Protein AF-A0A6L5K213-F1 (afdb_monomer)

Secondary structure (DSSP, 8-state):
---EEEEEEEEEE-SS-EEEEEEEEEETTEEEEEES--STTPPTT-EEEE-TT-EE-PPEEEEEESEETTEESTT--HHHHHHHHHHHHHTTEEEEEEEE-S--HHHHHHHHHHHHHHHHH-SSS-EE--EEEE-SSS-STT-TTS-GGG-----HHHHHHHHHHTTT-EEEEEE-TTSTTHHHHHHHHHTTT-EEEE-SB---HHHHHHHHHHT--EESSTTTTB-----TT--

Sequence (235 aa):
MSEFTLIKNCDVFTPLRMIQSGSILMEGEKIKRVGQFGDSGIPPGTRVFNFKNRVAVPGFIDIHLHGGGGEEFTDSSAESIITALKTHLKNGTTSLLPTLMTASHEQILNTIRTFLDIKNNNPDIPDIIGLNLEGPYISKEKRGVQRTQYIRRPSLAEMKEYIEVSQGSIKIVTVAPEIDGISAFIRFLTERNIIPSAGHTNAGFEQTQQAIEAGVRLATHIFNAMRDFDILFHL

pLDDT: mean 95.34, std 7.3, range [42.78, 98.88]

Solvent-accessible surface area (backbone atoms only — not comparable to full-atom values): 12688 Å² total; per-residue (Å²): 129,86,53,38,40,36,43,30,42,17,34,32,50,52,103,87,48,76,36,76,59,11,23,39,36,27,50,65,96,41,82,73,44,77,44,78,68,75,79,77,92,60,66,88,86,47,47,78,45,81,39,69,95,38,76,43,64,76,63,36,73,47,69,77,41,52,52,26,84,92,29,45,43,62,84,50,55,70,66,38,35,51,48,11,41,36,40,40,36,77,73,46,30,44,31,32,16,57,24,37,60,32,48,51,72,67,47,51,53,50,40,41,45,50,51,54,51,47,63,75,75,47,86,86,48,40,45,69,82,26,29,19,30,49,35,35,34,37,30,80,91,21,34,78,89,47,48,66,91,35,48,42,75,72,49,71,69,61,51,48,51,50,39,59,69,36,72,65,31,56,40,35,38,30,29,15,50,66,45,78,67,35,55,63,50,33,35,60,34,42,80,67,72,23,44,27,18,41,26,27,16,68,41,52,73,68,40,44,51,53,31,41,74,37,43,39,79,45,65,46,64,80,78,54,39,44,53,79,89,79,71,88,84,82,126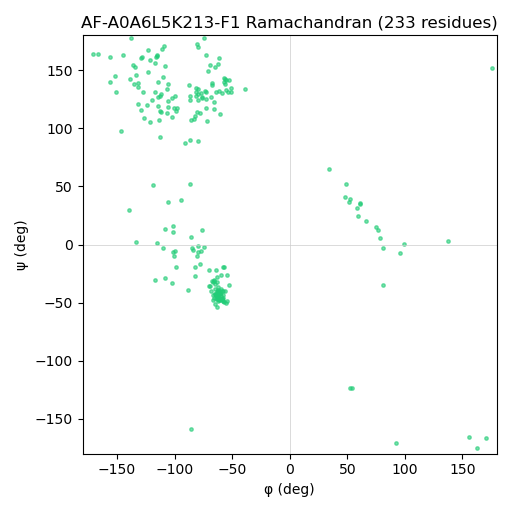

Foldseek 3Di:
DWAKEKEFQAFEDDPVDTAHRKMWIDGHPDTPDIHDDDPPPPDPPYHYHYDHPHYHYQQDEEEDDQFAPPAGQFQDDLVRRQNRQLRSVVVRHQEYAHEYAQDALVRLLVSLLSVVVCQVPPPNGHHDQAHAYEDLQADLVLQVVGDSVRNDHDDPVSVVSSCVSNVNRAAEYEHELVGPPVLVVQLVCVVSNHAYEYALYADDPVSVVSSVVSGHDHHDPPPRNYHDDDPPPPD

Nearest PDB structures (foldseek):
  2vhl-assembly2_B  TM=9.405E-01  e=1.188E-17  Bacillus subtilis
  6fv4-assembly1_A  TM=9.163E-01  e=2.830E-17  Mycolicibacterium smegmatis MC2 155
  6fv3-assembly2_D  TM=9.143E-01  e=3.367E-17  Mycolicibacterium smegmatis MC2 155
  6fv3-assembly2_C  TM=9.028E-01  e=2.830E-17  Mycolicibacterium smegmatis MC2 155
  7nuu-assembly1_A  TM=8.215E-01  e=6.085E-16  Homo sapiens

Radius of gyration: 21.64 Å; Cα contacts (8 Å, |Δi|>4): 465; chains: 1; bounding box: 48×33×69 Å

Structure (mmCIF, N/CA/C/O backbone):
data_AF-A0A6L5K213-F1
#
_entry.id   AF-A0A6L5K213-F1
#
loop_
_atom_site.group_PDB
_atom_site.id
_atom_site.type_symbol
_atom_site.label_atom_id
_atom_site.label_alt_id
_atom_site.label_comp_id
_atom_site.label_asym_id
_atom_site.label_entity_id
_atom_site.label_seq_id
_atom_site.pdbx_PDB_ins_code
_atom_site.Cartn_x
_atom_site.Cartn_y
_atom_site.Cartn_z
_atom_site.occupancy
_atom_site.B_iso_or_equiv
_atom_site.auth_seq_id
_atom_site.auth_comp_id
_atom_site.auth_asym_id
_atom_site.auth_atom_id
_atom_site.pdbx_PDB_model_num
ATOM 1 N N . MET A 1 1 ? -5.889 -10.944 31.593 1.00 65.31 1 MET A N 1
ATOM 2 C CA . MET A 1 1 ? -7.321 -10.611 31.409 1.00 65.31 1 MET A CA 1
ATOM 3 C C . MET A 1 1 ? -7.428 -9.841 30.107 1.00 65.31 1 MET A C 1
ATOM 5 O O . MET A 1 1 ? -6.536 -9.037 29.868 1.00 65.31 1 MET A O 1
ATOM 9 N N . SER A 1 2 ? -8.422 -10.109 29.256 1.00 80.75 2 SER A N 1
ATOM 10 C CA . SER A 1 2 ? -8.597 -9.334 28.019 1.00 80.75 2 SER A CA 1
ATOM 11 C C . SER A 1 2 ? -8.911 -7.875 28.357 1.00 80.75 2 SER A C 1
ATOM 13 O O . SER A 1 2 ? -9.780 -7.617 29.191 1.00 80.75 2 SER A O 1
ATOM 15 N N . GLU A 1 3 ? -8.218 -6.930 27.726 1.00 94.06 3 GLU A N 1
ATOM 16 C CA . GLU A 1 3 ? -8.554 -5.510 27.834 1.00 94.06 3 GLU A CA 1
ATOM 17 C C . GLU A 1 3 ? -9.723 -5.180 26.902 1.00 94.06 3 GLU A C 1
ATOM 19 O O . GLU A 1 3 ? -9.729 -5.576 25.735 1.00 94.06 3 GLU A O 1
ATOM 24 N N . PHE A 1 4 ? -10.714 -4.448 27.411 1.00 97.00 4 PHE A N 1
ATOM 25 C CA . PHE A 1 4 ? -11.884 -4.037 26.640 1.00 97.00 4 PHE A CA 1
ATOM 26 C C . PHE A 1 4 ? -11.914 -2.521 26.461 1.00 97.00 4 PHE A C 1
ATOM 28 O O .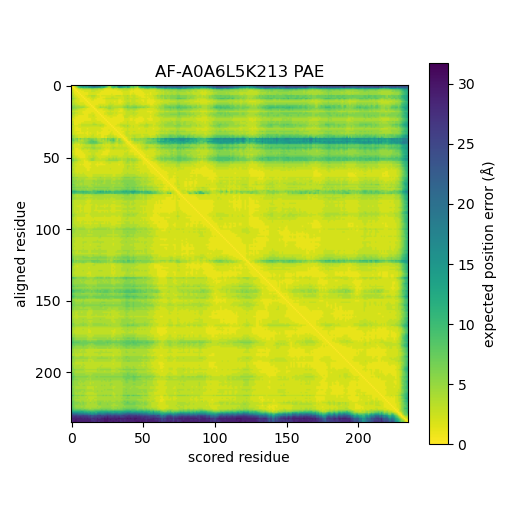 PHE A 1 4 ? -11.654 -1.767 27.403 1.00 97.00 4 PHE A O 1
ATOM 35 N N . THR A 1 5 ? -12.297 -2.081 25.262 1.00 97.25 5 THR A N 1
ATOM 36 C CA . THR A 1 5 ? -12.531 -0.668 24.935 1.00 97.25 5 THR A CA 1
ATOM 37 C C . THR A 1 5 ? -13.915 -0.493 24.317 1.00 97.25 5 THR A C 1
ATOM 39 O O . THR A 1 5 ? -14.281 -1.220 23.399 1.00 97.25 5 THR A O 1
ATOM 42 N N . LEU A 1 6 ? -14.689 0.475 24.802 1.00 96.88 6 LEU A N 1
ATOM 43 C CA . LEU A 1 6 ? -16.003 0.847 24.285 1.00 96.88 6 LEU A CA 1
ATOM 44 C C . LEU A 1 6 ? -15.954 2.264 23.711 1.00 96.88 6 LEU A C 1
ATOM 46 O O . LEU A 1 6 ? -15.728 3.226 24.440 1.00 96.88 6 LEU A O 1
ATOM 50 N N . ILE A 1 7 ? -16.238 2.392 22.422 1.00 96.75 7 ILE A N 1
ATOM 51 C CA . ILE A 1 7 ? -16.462 3.661 21.723 1.00 96.75 7 ILE A CA 1
ATOM 52 C C . ILE A 1 7 ? -17.979 3.811 21.589 1.00 96.75 7 ILE A C 1
ATOM 54 O O . ILE A 1 7 ? -18.603 2.955 20.968 1.00 96.75 7 ILE A O 1
ATOM 58 N N . LYS A 1 8 ? -18.597 4.842 22.177 1.00 95.88 8 LYS A N 1
ATOM 59 C CA . LYS A 1 8 ? -20.066 4.998 22.177 1.00 95.88 8 LYS A CA 1
ATOM 60 C C . LYS A 1 8 ? -20.558 6.364 21.709 1.00 95.88 8 LYS A C 1
ATOM 62 O O . LYS A 1 8 ? -19.828 7.356 21.761 1.00 95.88 8 LYS A O 1
ATOM 67 N N . ASN A 1 9 ? -21.835 6.389 21.324 1.00 94.88 9 ASN A N 1
ATOM 68 C CA . ASN A 1 9 ? -22.594 7.557 20.870 1.00 94.88 9 ASN A CA 1
ATOM 69 C C . ASN A 1 9 ? -22.021 8.229 19.614 1.00 94.88 9 ASN A C 1
ATOM 71 O O . ASN A 1 9 ? -22.080 9.449 19.498 1.00 94.88 9 ASN A O 1
ATOM 75 N N . CYS A 1 10 ? -21.476 7.457 18.678 1.00 96.06 10 CYS A N 1
ATOM 76 C CA . CYS A 1 10 ? -20.978 7.974 17.401 1.00 96.06 10 CYS A CA 1
ATOM 77 C C . CYS A 1 10 ? -21.774 7.389 16.234 1.00 96.06 10 CYS A C 1
ATOM 79 O O . CYS A 1 10 ? -22.361 6.315 16.360 1.00 96.06 10 CYS A O 1
ATOM 81 N N . ASP A 1 11 ? -21.798 8.076 15.098 1.00 97.44 11 ASP A N 1
ATOM 82 C CA . ASP A 1 11 ? -22.363 7.501 13.880 1.00 97.44 11 ASP A CA 1
ATOM 83 C C . ASP A 1 11 ? -21.338 6.535 13.284 1.00 97.44 11 ASP A C 1
ATOM 85 O O . ASP A 1 11 ? -20.251 6.938 12.869 1.00 97.44 11 ASP A O 1
ATOM 89 N N . VAL A 1 12 ? -21.657 5.241 13.292 1.00 97.75 12 VAL A N 1
ATOM 90 C CA . VAL A 1 12 ? -20.720 4.187 12.887 1.00 97.75 12 VAL A CA 1
ATOM 91 C C . VAL A 1 12 ? -20.994 3.781 11.447 1.00 97.75 12 VAL A C 1
ATOM 93 O O . VAL A 1 12 ? -22.059 3.237 11.146 1.00 97.75 12 VAL A O 1
ATOM 96 N N . PHE A 1 13 ? -20.024 3.991 10.563 1.00 97.44 13 PHE A N 1
ATOM 97 C CA . PHE A 1 13 ? -20.060 3.462 9.206 1.00 97.44 13 PHE A CA 1
ATOM 98 C C . PHE A 1 13 ? -19.486 2.052 9.183 1.00 97.44 13 PHE A C 1
ATOM 100 O O . PHE A 1 13 ? -18.355 1.794 9.587 1.00 97.44 13 PHE A O 1
ATOM 107 N N . THR A 1 14 ? -20.290 1.134 8.670 1.00 95.31 14 THR A N 1
ATOM 108 C CA . THR A 1 14 ? -19.887 -0.233 8.345 1.00 95.31 14 THR A CA 1
ATOM 109 C C . THR A 1 14 ? -19.889 -0.397 6.825 1.00 95.31 14 THR A C 1
ATOM 111 O O . THR A 1 14 ? -20.494 0.429 6.138 1.00 95.31 14 THR A O 1
ATOM 114 N N . PRO A 1 15 ? -19.323 -1.487 6.279 1.00 92.44 15 PRO A N 1
ATOM 115 C CA . PRO A 1 15 ? -19.406 -1.758 4.842 1.00 92.44 15 PRO A CA 1
ATOM 116 C C . PRO A 1 15 ? -20.839 -1.847 4.291 1.00 92.44 15 PRO A C 1
ATOM 118 O O . PRO A 1 15 ? -21.035 -1.737 3.088 1.00 92.44 15 PRO A O 1
ATOM 121 N N . LEU A 1 16 ? -21.840 -2.071 5.154 1.00 93.31 16 LEU A N 1
ATOM 122 C CA . LEU A 1 16 ? -23.224 -2.328 4.743 1.00 93.31 16 LEU A CA 1
ATOM 123 C C . LEU A 1 16 ? -24.184 -1.174 5.045 1.00 93.31 16 LEU A C 1
ATOM 125 O O . LEU A 1 16 ? -25.215 -1.048 4.391 1.00 93.31 16 LEU A O 1
ATOM 129 N N . ARG A 1 17 ? -23.905 -0.380 6.083 1.00 95.25 17 ARG A N 1
ATOM 130 C CA . ARG A 1 17 ? -24.808 0.676 6.563 1.00 95.25 17 ARG A CA 1
ATOM 131 C C . ARG A 1 17 ? -24.132 1.637 7.532 1.00 95.25 17 ARG A C 1
ATOM 133 O O . ARG A 1 17 ? -23.136 1.292 8.171 1.00 95.25 17 ARG A O 1
ATOM 140 N N . MET A 1 18 ? -24.775 2.782 7.727 1.00 97.44 18 MET A N 1
ATOM 141 C CA . MET A 1 18 ? -24.543 3.674 8.860 1.00 97.44 18 MET A CA 1
ATOM 142 C C . MET A 1 18 ? -25.434 3.266 10.046 1.00 97.44 18 MET A C 1
ATOM 144 O O . MET A 1 18 ? -26.613 2.954 9.869 1.00 97.44 18 MET A O 1
ATOM 148 N N . ILE A 1 19 ? -24.878 3.272 11.256 1.00 97.19 19 ILE A N 1
ATOM 149 C CA . ILE A 1 19 ? -25.594 3.054 12.517 1.00 97.19 19 ILE A CA 1
ATOM 150 C C . ILE A 1 19 ? -25.555 4.366 13.300 1.00 97.19 19 ILE A C 1
ATOM 152 O O . ILE A 1 19 ? -24.509 4.737 13.832 1.00 97.19 19 ILE A O 1
ATOM 156 N N . GLN A 1 20 ? -26.691 5.059 13.367 1.00 96.44 20 GLN A N 1
ATOM 157 C CA . GLN A 1 20 ? -26.804 6.323 14.095 1.00 96.44 20 GLN A CA 1
ATOM 158 C C . GLN A 1 20 ? -26.665 6.107 15.601 1.00 96.44 20 GLN A C 1
ATOM 160 O O . GLN A 1 20 ? -27.267 5.172 16.137 1.00 96.44 20 GLN A O 1
ATOM 165 N N . SER A 1 21 ? -25.916 6.976 16.287 1.00 95.38 21 SER A N 1
ATOM 166 C CA . SER A 1 21 ? -25.679 6.863 17.742 1.00 95.38 21 SER A CA 1
ATOM 167 C C . SER A 1 21 ? -25.271 5.442 18.178 1.00 95.38 21 SER A C 1
ATOM 169 O O . SER A 1 21 ? -25.756 4.906 19.176 1.00 95.38 21 SER A O 1
ATOM 171 N N . GLY A 1 22 ? -24.417 4.806 17.380 1.00 96.31 22 GLY A N 1
ATOM 172 C CA . GLY A 1 22 ? -23.909 3.464 17.601 1.00 96.31 22 GLY A CA 1
ATOM 173 C C . GLY A 1 22 ? -22.763 3.395 18.610 1.00 96.31 22 GLY A C 1
ATOM 174 O O . GLY A 1 22 ? -22.205 4.399 19.069 1.00 96.31 22 GLY A O 1
ATOM 175 N N . SER A 1 23 ? -22.409 2.151 18.918 1.00 97.12 23 SER A N 1
ATOM 176 C CA . SER A 1 23 ? -21.341 1.754 19.825 1.00 97.12 23 SER A CA 1
ATOM 177 C C . SER A 1 23 ? -20.488 0.645 19.195 1.00 97.12 23 SER A C 1
ATOM 179 O O . SER A 1 23 ? -21.001 -0.225 18.481 1.00 97.12 23 SER A O 1
ATOM 181 N N . ILE A 1 24 ? -19.188 0.660 19.485 1.00 97.31 24 ILE A N 1
ATOM 182 C CA . ILE A 1 24 ? -18.190 -0.335 19.079 1.00 97.31 24 ILE A CA 1
ATOM 183 C C . ILE A 1 24 ? -17.509 -0.849 20.349 1.00 97.31 24 ILE A C 1
ATOM 185 O O . ILE A 1 24 ? -16.901 -0.073 21.084 1.00 97.31 24 ILE A O 1
ATOM 189 N N . LEU A 1 25 ? -17.607 -2.152 20.607 1.00 97.44 25 LEU A N 1
ATOM 190 C CA . LEU A 1 25 ? -16.880 -2.834 21.676 1.00 97.44 25 LEU A CA 1
ATOM 191 C C . LEU A 1 25 ? -15.694 -3.582 21.070 1.00 97.44 25 LEU A C 1
ATOM 193 O O . LEU A 1 25 ? -15.880 -4.407 20.173 1.00 97.44 25 LEU A O 1
ATOM 197 N N . MET A 1 26 ? -14.502 -3.320 21.587 1.00 97.06 26 MET A N 1
ATOM 198 C CA . MET A 1 26 ? -13.251 -3.976 21.224 1.00 97.06 26 MET A CA 1
ATOM 199 C C . MET A 1 26 ? -12.762 -4.867 22.368 1.00 97.06 26 MET A C 1
ATOM 201 O O . MET A 1 26 ? -12.928 -4.520 23.539 1.00 97.06 26 MET A O 1
ATOM 205 N N . GLU A 1 27 ? -12.157 -5.997 22.014 1.00 97.00 27 GLU A N 1
ATOM 206 C CA . GLU A 1 27 ? -11.446 -6.922 22.900 1.00 97.00 27 GLU A CA 1
ATOM 207 C C . GLU A 1 27 ? -10.003 -7.038 22.387 1.00 97.00 27 GLU A C 1
ATOM 209 O O . GLU A 1 27 ? -9.760 -7.647 21.340 1.00 97.00 27 GLU A O 1
ATOM 214 N N . GLY A 1 28 ? -9.057 -6.401 23.082 1.00 94.75 28 GLY A N 1
ATOM 215 C CA . GLY A 1 28 ? -7.714 -6.164 22.552 1.00 94.75 28 GLY A CA 1
ATOM 216 C C . GLY A 1 28 ? -7.774 -5.452 21.195 1.00 94.75 28 GLY A C 1
ATOM 217 O O . GLY A 1 28 ? -8.410 -4.409 21.058 1.00 94.75 28 GLY A O 1
ATOM 218 N N . GLU A 1 29 ? -7.163 -6.054 20.176 1.00 92.56 29 GLU A N 1
ATOM 219 C CA . GLU A 1 29 ? -7.096 -5.522 18.805 1.00 92.56 29 GLU A CA 1
ATOM 220 C C . GLU A 1 29 ? -8.320 -5.869 17.939 1.00 92.56 29 GLU A C 1
ATOM 222 O O . GLU A 1 29 ? -8.409 -5.463 16.780 1.00 92.56 29 GLU A O 1
ATOM 227 N N . LYS A 1 30 ? -9.279 -6.644 18.463 1.00 96.38 30 LYS A N 1
ATOM 228 C CA . LYS A 1 30 ? -10.416 -7.143 17.678 1.00 96.38 30 LYS A CA 1
ATOM 229 C C . LYS A 1 30 ? -11.701 -6.407 18.015 1.00 96.38 30 LYS A C 1
ATOM 231 O O . LYS A 1 30 ? -12.045 -6.206 19.177 1.00 96.38 30 LYS A O 1
ATOM 236 N N . ILE A 1 31 ? -12.481 -6.094 16.985 1.00 97.06 31 ILE A N 1
ATOM 237 C CA . ILE A 1 31 ? -13.856 -5.622 17.151 1.00 97.06 31 ILE A CA 1
ATOM 238 C C . ILE A 1 31 ? -14.724 -6.810 17.586 1.00 97.06 31 ILE A C 1
ATOM 240 O O . ILE A 1 31 ? -14.883 -7.781 16.848 1.00 97.06 31 ILE A O 1
ATOM 244 N N . LYS A 1 32 ? -15.301 -6.727 18.786 1.00 96.19 32 LYS A N 1
ATOM 245 C CA . LYS A 1 32 ? -16.168 -7.760 19.367 1.00 96.19 32 LYS A CA 1
ATOM 246 C C . LYS A 1 32 ? -17.632 -7.571 18.988 1.00 96.19 32 LYS A C 1
ATOM 248 O O . LYS A 1 32 ? -18.349 -8.549 18.786 1.00 96.19 32 LYS A O 1
ATOM 253 N N . ARG A 1 33 ? -18.096 -6.319 18.947 1.00 95.75 33 ARG A N 1
ATOM 254 C CA . ARG A 1 33 ? -19.504 -5.982 18.697 1.00 95.75 33 ARG A CA 1
ATOM 255 C C . ARG A 1 33 ? -19.637 -4.573 18.135 1.00 95.75 33 ARG A C 1
ATOM 257 O O . ARG A 1 33 ? -18.998 -3.654 18.633 1.00 95.75 33 ARG A O 1
ATOM 264 N N . VAL A 1 34 ? -20.531 -4.400 17.163 1.00 96.50 34 VAL A N 1
ATOM 265 C CA . VAL A 1 34 ? -20.933 -3.096 16.614 1.00 96.50 34 VAL A CA 1
ATOM 266 C C . VAL A 1 34 ? -22.455 -3.038 16.551 1.00 96.50 34 VAL A C 1
ATOM 268 O O . VAL A 1 34 ? -23.093 -4.011 16.147 1.00 96.50 34 VAL A O 1
ATOM 271 N N . GLY A 1 35 ? -23.060 -1.927 16.961 1.00 95.50 35 GLY A N 1
ATOM 272 C CA . GLY A 1 35 ? -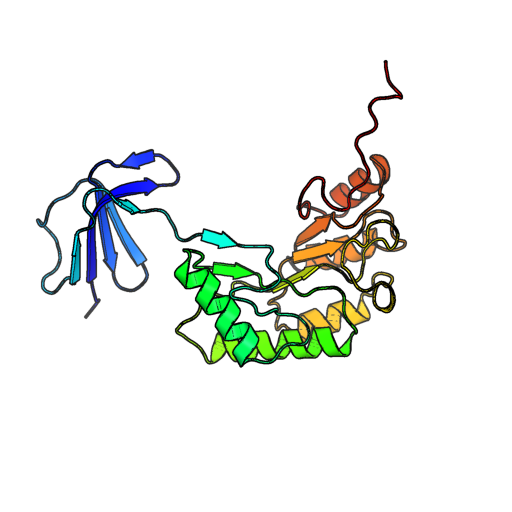24.515 -1.782 16.951 1.00 95.50 35 GLY A CA 1
ATOM 273 C C . GLY A 1 35 ? -25.009 -0.639 17.821 1.00 95.50 35 GLY A C 1
ATOM 274 O O . GLY A 1 35 ? -24.223 0.093 18.408 1.00 95.50 35 GLY A O 1
ATOM 275 N N . GLN A 1 36 ? -26.326 -0.517 17.941 1.00 94.56 36 GLN A N 1
ATOM 276 C CA . GLN A 1 36 ? -26.940 0.315 18.972 1.00 94.56 36 GLN A CA 1
ATOM 277 C C . GLN A 1 36 ? -27.072 -0.517 20.247 1.00 94.56 36 GLN A C 1
ATOM 279 O O . GLN A 1 36 ? -27.872 -1.449 20.317 1.00 94.56 36 GLN A O 1
ATOM 284 N N . PHE A 1 37 ? -26.242 -0.221 21.242 1.00 93.19 37 PHE A N 1
ATOM 285 C CA . PHE A 1 37 ? -26.334 -0.819 22.569 1.00 93.19 37 PHE A CA 1
ATOM 286 C C . PHE A 1 37 ? -25.782 0.147 23.620 1.00 93.19 37 PHE A C 1
ATOM 288 O O . PHE A 1 37 ? -24.847 0.905 23.349 1.00 93.19 37 PHE A O 1
ATOM 295 N N . GLY A 1 38 ? -26.399 0.124 24.804 1.00 82.75 38 GLY A N 1
ATOM 296 C CA . GLY A 1 38 ? -25.957 0.884 25.974 1.00 82.75 38 GLY A CA 1
ATOM 297 C C . GLY A 1 38 ? -24.901 0.139 26.793 1.00 82.75 38 GLY A C 1
ATOM 298 O O . GLY A 1 38 ? -24.272 -0.798 26.313 1.00 82.75 38 GLY A O 1
ATOM 299 N N . ASP A 1 39 ? -24.752 0.519 28.061 1.00 85.62 39 ASP A N 1
ATOM 300 C CA . ASP A 1 39 ? -23.686 0.005 28.937 1.00 85.62 39 ASP A CA 1
ATOM 301 C C . ASP A 1 39 ? -23.982 -1.398 29.525 1.00 85.62 39 ASP A C 1
ATOM 303 O O . ASP A 1 39 ? -23.163 -1.974 30.241 1.00 85.62 39 ASP A O 1
ATOM 307 N N . SER A 1 40 ? -25.146 -1.982 29.216 1.00 85.62 40 SER A N 1
ATOM 308 C CA . SER A 1 40 ? -25.523 -3.320 29.688 1.00 85.62 40 SER A CA 1
ATOM 309 C C . SER A 1 40 ? -24.747 -4.423 28.960 1.00 85.62 40 SER A C 1
ATOM 311 O O . SER A 1 40 ? -24.670 -4.442 27.729 1.00 85.62 40 SER A O 1
ATOM 313 N N . GLY A 1 41 ? -24.189 -5.365 29.727 1.00 84.75 41 GLY A N 1
ATOM 314 C CA . GLY A 1 41 ? -23.381 -6.471 29.201 1.00 84.75 41 GLY A CA 1
ATOM 315 C C . GLY A 1 41 ? -21.954 -6.079 28.801 1.00 84.75 41 GLY A C 1
ATOM 316 O O . GLY A 1 41 ? -21.277 -6.863 28.138 1.00 84.75 41 GLY A O 1
ATOM 317 N N . ILE A 1 42 ? -21.494 -4.884 29.184 1.00 93.56 42 ILE A N 1
ATOM 318 C CA . ILE A 1 42 ? -20.108 -4.448 28.994 1.00 93.56 42 ILE A CA 1
ATOM 319 C C . ILE A 1 42 ? -19.236 -5.025 30.123 1.00 93.56 42 ILE A C 1
ATOM 321 O O . ILE A 1 42 ? -19.591 -4.861 31.293 1.00 93.56 42 ILE A O 1
ATOM 325 N N . PRO A 1 43 ? -18.112 -5.705 29.815 1.00 94.12 43 PRO A N 1
ATOM 326 C CA . PRO A 1 43 ? -17.239 -6.281 30.834 1.00 94.12 43 PRO A CA 1
ATOM 327 C C . PRO A 1 43 ? -16.743 -5.247 31.864 1.00 94.12 43 PRO A C 1
ATOM 329 O O . PRO A 1 43 ? -16.425 -4.111 31.487 1.00 94.12 43 PRO A O 1
ATOM 332 N N . PRO A 1 44 ? -16.626 -5.613 33.155 1.00 92.31 44 PRO A N 1
ATOM 333 C CA . PRO A 1 44 ? -16.046 -4.736 34.169 1.00 92.31 44 PRO A CA 1
ATOM 334 C C . PRO A 1 44 ? -14.634 -4.272 33.788 1.00 92.31 44 PRO A C 1
ATOM 336 O O . PRO A 1 44 ? -13.851 -5.043 33.239 1.00 92.31 44 PRO A O 1
ATOM 339 N N . GLY A 1 45 ? -14.305 -3.012 34.083 1.00 93.56 45 GLY A N 1
ATOM 340 C CA . GLY A 1 45 ? -12.994 -2.431 33.760 1.00 93.56 45 GLY A CA 1
ATOM 341 C C . GLY A 1 45 ? -12.810 -1.999 32.299 1.00 93.56 45 GLY A C 1
ATOM 342 O O . GLY A 1 45 ? -11.715 -1.580 31.933 1.00 93.56 45 GLY A O 1
ATOM 343 N N . THR A 1 46 ? -13.857 -2.061 31.466 1.00 96.31 46 THR A N 1
ATOM 344 C CA . THR A 1 46 ? -13.819 -1.553 30.083 1.00 96.31 46 THR A CA 1
ATOM 345 C C . THR A 1 46 ? -13.472 -0.060 30.049 1.00 96.31 46 THR A C 1
ATOM 347 O O . THR A 1 46 ? -14.111 0.749 30.724 1.00 96.31 46 THR A O 1
ATOM 350 N N . ARG A 1 47 ? -12.499 0.325 29.216 1.00 96.50 47 ARG A N 1
ATOM 351 C CA . ARG A 1 47 ? -12.183 1.732 28.920 1.00 96.50 47 ARG A CA 1
ATOM 352 C C . ARG A 1 47 ? -13.272 2.324 28.032 1.00 96.50 47 ARG A C 1
ATOM 354 O O . ARG A 1 47 ? -13.558 1.769 26.977 1.00 96.50 47 ARG A O 1
ATOM 361 N N . VAL A 1 48 ? -13.880 3.439 28.431 1.00 95.69 48 VAL A N 1
ATOM 362 C CA . VAL A 1 48 ? -15.024 4.023 27.711 1.00 95.69 48 VAL A CA 1
ATOM 363 C C . VAL A 1 48 ? -14.662 5.374 27.106 1.00 95.69 48 VAL A C 1
ATOM 365 O O . VAL A 1 48 ? -14.254 6.290 27.816 1.00 95.69 48 VAL A O 1
ATOM 368 N N . PHE A 1 49 ? -14.899 5.517 25.805 1.00 95.75 49 PHE A N 1
ATOM 369 C CA . PHE A 1 49 ? -14.778 6.759 25.052 1.00 95.75 49 PHE A CA 1
ATOM 370 C C . PHE A 1 49 ? -16.142 7.165 24.488 1.00 95.75 49 PHE A C 1
ATOM 372 O O . PHE A 1 49 ? -16.849 6.357 23.883 1.00 95.75 49 PHE A O 1
ATOM 379 N N . ASN A 1 50 ? -16.528 8.425 24.687 1.00 95.19 50 ASN A N 1
ATOM 380 C CA . ASN A 1 50 ? -17.810 8.961 24.233 1.00 95.19 50 ASN A CA 1
ATOM 381 C C . ASN A 1 50 ? -17.577 9.998 23.129 1.00 95.19 50 ASN A C 1
ATOM 383 O O . ASN A 1 50 ? -17.008 11.058 23.386 1.00 95.19 50 ASN A O 1
ATOM 387 N N . PHE A 1 51 ? -18.034 9.695 21.917 1.00 95.06 51 PHE A N 1
ATOM 388 C CA . PHE A 1 51 ? -17.777 10.486 20.713 1.00 95.06 51 PHE A CA 1
ATOM 389 C C . PHE A 1 51 ? -19.074 11.027 20.100 1.00 95.06 51 PHE A C 1
ATOM 391 O O . PHE A 1 51 ? -19.329 10.886 18.904 1.00 95.06 51 PHE A O 1
ATOM 398 N N . LYS A 1 52 ? -19.897 11.676 20.933 1.00 94.19 52 LYS A N 1
ATOM 399 C CA . LYS A 1 52 ? -21.133 12.341 20.496 1.00 94.19 52 LYS A CA 1
ATOM 400 C C . LYS A 1 52 ? -20.882 13.276 19.308 1.00 94.19 52 LYS A C 1
ATOM 402 O O . LYS A 1 52 ? -19.941 14.068 19.331 1.00 94.19 52 LYS A O 1
ATOM 407 N N . ASN A 1 53 ? -21.756 13.210 18.302 1.00 92.12 53 ASN A N 1
ATOM 408 C CA . ASN A 1 53 ? -21.692 14.009 17.069 1.00 92.12 53 ASN A CA 1
ATOM 409 C C . ASN A 1 53 ? -20.395 13.805 16.259 1.00 92.12 53 ASN A C 1
ATOM 411 O O . ASN A 1 53 ? -19.968 14.699 15.527 1.00 92.12 53 ASN A O 1
ATOM 415 N N . ARG A 1 54 ? -19.732 12.655 16.412 1.00 96.81 54 ARG A N 1
ATOM 416 C CA . ARG A 1 54 ? -18.598 12.245 15.581 1.00 96.81 54 ARG A CA 1
ATOM 417 C C . ARG A 1 54 ? -18.961 11.009 14.778 1.00 96.81 54 ARG A C 1
ATOM 419 O O . ARG A 1 54 ? -19.895 10.281 15.109 1.00 96.81 54 ARG A O 1
ATOM 426 N N . VAL A 1 55 ? -18.162 10.778 13.748 1.00 96.81 55 VAL A N 1
ATOM 427 C CA . VAL A 1 55 ? -18.270 9.625 12.868 1.00 96.81 55 VAL A CA 1
ATOM 428 C C . VAL A 1 55 ? -17.134 8.657 13.181 1.00 96.81 55 VAL A C 1
ATOM 430 O O . VAL A 1 55 ? -15.985 9.078 13.304 1.00 96.81 55 VAL A O 1
ATOM 433 N N . ALA A 1 56 ? -17.459 7.374 13.292 1.00 97.06 56 ALA A N 1
ATOM 434 C CA . ALA A 1 56 ? -16.486 6.293 13.322 1.00 97.06 56 ALA A CA 1
ATOM 435 C C . ALA A 1 56 ? -16.514 5.553 11.979 1.00 97.06 56 ALA A C 1
ATOM 437 O O . ALA A 1 56 ? -17.559 5.059 11.552 1.00 97.06 56 ALA A O 1
ATOM 438 N N . VAL A 1 57 ? -15.358 5.473 11.328 1.00 96.88 57 VAL A N 1
ATOM 439 C CA . VAL A 1 57 ? -15.114 4.698 10.104 1.00 96.88 57 VAL A CA 1
ATOM 440 C C . VAL A 1 57 ? -14.001 3.684 10.378 1.00 96.88 57 VAL A C 1
ATOM 442 O O . VAL A 1 57 ? -13.214 3.894 11.307 1.00 96.88 57 VAL A O 1
ATOM 445 N N . PRO A 1 58 ? -13.895 2.597 9.593 1.00 96.50 58 PRO A N 1
ATOM 446 C CA . PRO A 1 58 ? -12.656 1.833 9.534 1.00 96.50 58 PRO A CA 1
ATOM 447 C C . PRO A 1 58 ? -11.485 2.768 9.213 1.00 96.50 58 PRO A C 1
ATOM 449 O O . PRO A 1 58 ? -11.642 3.691 8.411 1.00 96.50 58 PRO A O 1
ATOM 452 N N . GLY A 1 59 ? -10.330 2.534 9.837 1.00 97.44 59 GLY A N 1
ATOM 453 C CA . GLY A 1 59 ? -9.119 3.277 9.501 1.00 97.44 59 GLY A CA 1
ATOM 454 C C . GLY A 1 59 ? -8.780 3.121 8.018 1.00 97.44 59 GLY A C 1
ATOM 455 O O . GLY A 1 59 ? -9.031 2.069 7.422 1.00 97.44 59 GLY A O 1
ATOM 456 N N . PHE A 1 60 ? -8.275 4.188 7.403 1.00 98.38 60 PHE A N 1
ATOM 457 C CA . PHE A 1 60 ? -8.023 4.190 5.968 1.00 98.38 60 PHE A CA 1
ATOM 458 C C . PHE A 1 60 ? -6.835 3.297 5.610 1.00 98.38 60 PHE A C 1
ATOM 460 O O . PHE A 1 60 ? -5.888 3.151 6.390 1.00 98.38 60 PHE A O 1
ATOM 467 N N . ILE A 1 61 ? -6.908 2.727 4.406 1.00 98.62 61 ILE A N 1
ATOM 468 C CA . ILE A 1 61 ? -5.824 1.979 3.779 1.00 98.62 61 ILE A CA 1
ATOM 469 C C . ILE A 1 61 ? -5.335 2.798 2.591 1.00 98.62 61 ILE A C 1
ATOM 471 O O . ILE A 1 61 ? -6.087 2.978 1.633 1.00 98.62 61 ILE A O 1
ATOM 475 N N . ASP A 1 62 ? -4.097 3.280 2.651 1.00 98.56 62 ASP A N 1
ATOM 476 C CA . ASP A 1 62 ? -3.490 4.026 1.547 1.00 98.56 62 ASP A CA 1
ATOM 477 C C . ASP A 1 62 ? -2.447 3.163 0.826 1.00 98.56 62 ASP A C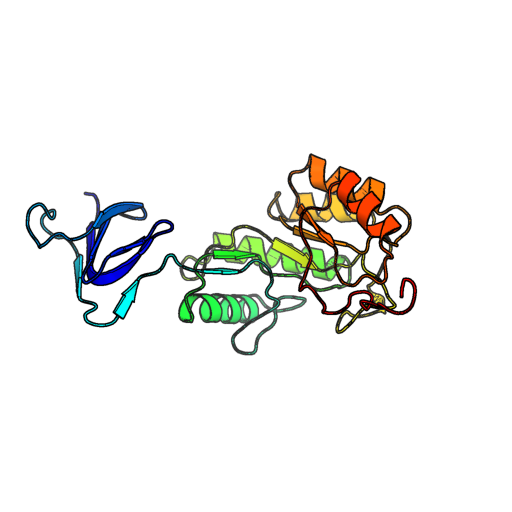 1
ATOM 479 O O . ASP A 1 62 ? -1.472 2.703 1.419 1.00 98.56 62 ASP A O 1
ATOM 483 N N . ILE A 1 63 ? -2.674 2.902 -0.460 1.00 98.56 63 ILE A N 1
ATOM 484 C CA . ILE A 1 63 ? -1.833 2.013 -1.269 1.00 98.56 63 ILE A CA 1
ATOM 485 C C . ILE A 1 63 ? -0.822 2.763 -2.148 1.00 98.56 63 ILE A C 1
ATOM 487 O O . ILE A 1 63 ? -0.011 2.113 -2.813 1.00 98.56 63 ILE A O 1
ATOM 491 N N . HIS A 1 64 ? -0.872 4.101 -2.186 1.00 98.44 64 HIS A N 1
ATOM 492 C CA . HIS A 1 64 ? 0.006 4.915 -3.029 1.00 98.44 64 HIS A CA 1
ATOM 493 C C . HIS A 1 64 ? 0.354 6.256 -2.374 1.00 98.44 64 HIS A C 1
ATOM 495 O O . HIS A 1 64 ? -0.370 7.240 -2.500 1.00 98.44 64 HIS A O 1
ATOM 501 N N . LEU A 1 65 ? 1.527 6.317 -1.743 1.00 97.44 65 LEU A N 1
ATOM 502 C CA . LEU A 1 65 ? 2.007 7.474 -0.991 1.00 97.44 65 LEU A CA 1
ATOM 503 C C . LEU A 1 65 ? 3.539 7.550 -1.006 1.00 97.44 65 LEU A C 1
ATOM 505 O O . LEU A 1 65 ? 4.219 6.574 -0.705 1.00 97.44 65 LEU A O 1
ATOM 509 N N . HIS A 1 66 ? 4.099 8.720 -1.311 1.00 97.19 66 HIS A N 1
ATOM 510 C CA . HIS A 1 66 ? 5.558 8.912 -1.418 1.00 97.19 66 HIS A CA 1
ATOM 511 C C . HIS A 1 66 ? 6.201 9.578 -0.199 1.00 97.19 66 HIS A C 1
ATOM 513 O O . HIS A 1 66 ? 7.421 9.703 -0.144 1.00 97.19 66 HIS A O 1
ATOM 519 N N . GLY A 1 67 ? 5.390 10.026 0.760 1.00 96.88 67 GLY A N 1
ATOM 520 C CA . GLY A 1 67 ? 5.832 10.799 1.912 1.00 96.88 67 GLY A CA 1
ATOM 521 C C . GLY A 1 67 ? 4.659 11.357 2.713 1.00 96.88 67 GLY A C 1
ATOM 522 O O . GLY A 1 67 ? 3.509 10.954 2.518 1.00 96.88 67 GLY A O 1
ATOM 523 N N . GLY A 1 68 ? 4.938 12.292 3.615 1.00 97.12 68 GLY A N 1
ATOM 524 C CA . GLY A 1 68 ? 3.952 12.933 4.482 1.00 97.12 68 GLY A CA 1
ATOM 525 C C . GLY A 1 68 ? 4.612 13.884 5.479 1.00 97.12 68 GLY A C 1
ATOM 526 O O . GLY A 1 68 ? 5.762 13.703 5.858 1.00 97.12 68 GLY A O 1
ATOM 527 N N . GLY A 1 69 ? 3.899 14.926 5.908 1.00 96.19 69 GLY A N 1
ATOM 528 C CA . GLY A 1 69 ? 4.406 15.829 6.953 1.00 96.19 69 GLY A CA 1
ATOM 529 C C . GLY A 1 69 ? 5.636 16.657 6.559 1.00 96.19 69 GLY A C 1
ATOM 530 O O . GLY A 1 69 ? 6.330 17.139 7.444 1.00 96.19 69 GLY A O 1
ATOM 531 N N . GLY A 1 70 ? 5.889 16.831 5.258 1.00 96.56 70 GLY A N 1
ATOM 532 C CA . GLY A 1 70 ? 7.067 17.529 4.726 1.00 96.56 70 GLY A CA 1
ATOM 533 C C . GLY A 1 70 ? 8.229 16.608 4.345 1.00 96.56 70 GLY A C 1
ATOM 534 O O . GLY A 1 70 ? 9.169 17.077 3.717 1.00 96.56 70 GLY A O 1
ATOM 535 N N . GLU A 1 71 ? 8.132 15.316 4.660 1.00 97.19 71 GLU A N 1
ATOM 536 C CA . GLU A 1 71 ? 9.181 14.321 4.427 1.00 97.19 71 GLU A CA 1
ATOM 537 C C . GLU A 1 71 ? 8.811 13.359 3.287 1.00 97.19 71 GLU A C 1
ATOM 539 O O . GLU A 1 71 ? 7.626 13.113 3.034 1.00 97.19 71 GLU A O 1
ATOM 544 N N . GLU A 1 72 ? 9.819 12.791 2.619 1.00 94.44 72 GLU A N 1
ATOM 545 C CA . GLU A 1 72 ? 9.672 11.771 1.570 1.00 94.44 72 GLU A CA 1
ATOM 546 C C . GLU A 1 72 ? 10.156 10.385 2.043 1.00 94.44 72 GLU A C 1
ATOM 548 O O . GLU A 1 72 ? 10.694 10.235 3.141 1.00 94.44 72 GLU A O 1
ATOM 553 N N . PHE A 1 73 ? 9.897 9.345 1.248 1.00 94.94 73 PHE A N 1
ATOM 554 C CA . PHE A 1 73 ? 10.291 7.968 1.569 1.00 94.94 73 PHE A CA 1
ATOM 555 C C . PHE A 1 73 ? 11.529 7.474 0.824 1.00 94.94 73 PHE A C 1
ATOM 557 O O . PHE A 1 73 ? 12.255 6.615 1.328 1.00 94.94 73 PHE A O 1
ATOM 564 N N . THR A 1 74 ? 11.727 7.927 -0.412 1.00 88.69 74 THR A N 1
ATOM 565 C CA . THR A 1 74 ? 12.783 7.394 -1.280 1.00 88.69 74 THR A CA 1
ATOM 566 C C . THR A 1 74 ? 14.071 8.151 -1.008 1.00 88.69 74 THR A C 1
ATOM 568 O O . THR A 1 74 ? 14.071 9.371 -1.091 1.00 88.69 74 THR A O 1
ATOM 571 N N . ASP A 1 75 ? 15.170 7.436 -0.739 1.00 85.25 75 ASP A N 1
ATOM 572 C CA . ASP A 1 75 ? 16.474 8.060 -0.439 1.00 85.25 75 ASP A CA 1
ATOM 573 C C . ASP A 1 75 ? 16.456 8.960 0.818 1.00 85.25 75 ASP A C 1
ATOM 575 O O . ASP A 1 75 ? 17.116 9.995 0.875 1.00 85.25 75 ASP A O 1
ATOM 579 N N . SER A 1 76 ? 15.673 8.574 1.832 1.00 89.81 76 SER A N 1
ATOM 580 C CA . SER A 1 76 ? 15.457 9.352 3.063 1.00 89.81 76 SER A CA 1
ATOM 581 C C . SER A 1 76 ? 15.967 8.637 4.314 1.00 89.81 76 SER A C 1
ATOM 583 O O . SER A 1 76 ? 16.154 7.417 4.322 1.00 89.81 76 SER A O 1
ATOM 585 N N . SER A 1 77 ? 16.177 9.395 5.395 1.00 95.06 77 SER A N 1
ATOM 586 C CA . SER A 1 77 ? 16.551 8.822 6.691 1.00 95.06 77 SER A CA 1
ATOM 587 C C . SER A 1 77 ? 15.371 8.098 7.351 1.00 95.06 77 SER A C 1
ATOM 589 O O . SER A 1 77 ? 14.205 8.303 6.997 1.00 95.06 77 SER A O 1
ATOM 591 N N . ALA A 1 78 ? 15.664 7.255 8.344 1.00 96.25 78 ALA A N 1
ATOM 592 C CA . ALA A 1 78 ? 14.622 6.555 9.088 1.00 96.25 78 ALA A CA 1
ATOM 593 C C . ALA A 1 78 ? 13.695 7.533 9.834 1.00 96.25 78 ALA A C 1
ATOM 595 O O . ALA A 1 78 ? 12.483 7.325 9.882 1.00 96.25 78 ALA A O 1
ATOM 596 N N . GLU A 1 79 ? 14.240 8.630 10.361 1.00 96.62 79 GLU A N 1
ATOM 597 C CA . GLU A 1 79 ? 13.494 9.677 11.064 1.00 96.62 79 GLU A CA 1
ATOM 598 C C . GLU A 1 79 ? 12.497 10.394 10.144 1.00 96.62 79 GLU A C 1
ATOM 600 O O . GLU A 1 79 ? 11.342 10.601 10.537 1.00 96.62 79 GLU A O 1
ATOM 605 N N . SER A 1 80 ? 12.910 10.725 8.916 1.00 96.75 80 SER A N 1
ATOM 606 C CA . SER A 1 80 ? 12.032 11.309 7.892 1.00 96.75 80 SER A CA 1
ATOM 607 C C . SER A 1 80 ? 10.880 10.362 7.550 1.00 96.75 80 SER A C 1
ATOM 609 O O . SER A 1 80 ? 9.711 10.757 7.589 1.00 96.75 80 SER A O 1
ATOM 611 N N . ILE A 1 81 ? 11.183 9.078 7.326 1.00 97.88 81 ILE A N 1
ATOM 612 C CA . ILE A 1 81 ? 10.167 8.057 7.040 1.00 97.88 81 ILE A CA 1
ATOM 613 C C . ILE A 1 81 ? 9.181 7.925 8.210 1.00 97.88 81 ILE A C 1
ATOM 615 O O . ILE A 1 81 ? 7.968 7.962 7.997 1.00 97.88 81 ILE A O 1
ATOM 619 N N . ILE A 1 82 ? 9.667 7.818 9.452 1.00 98.00 82 ILE A N 1
ATOM 620 C CA . ILE A 1 82 ? 8.813 7.714 10.648 1.00 98.00 82 ILE A CA 1
ATOM 621 C C . ILE A 1 82 ? 7.919 8.952 10.794 1.00 98.00 82 ILE A C 1
ATOM 623 O O . ILE A 1 82 ? 6.740 8.822 11.135 1.00 98.00 82 ILE A O 1
ATOM 627 N N . THR A 1 83 ? 8.442 10.146 10.510 1.00 97.88 83 THR A N 1
ATOM 628 C CA . THR A 1 83 ? 7.675 11.401 10.548 1.00 97.88 83 THR A CA 1
ATOM 629 C C . THR A 1 83 ? 6.528 11.386 9.538 1.00 97.88 83 THR A C 1
ATOM 631 O O . THR A 1 83 ? 5.379 11.688 9.891 1.00 97.88 83 T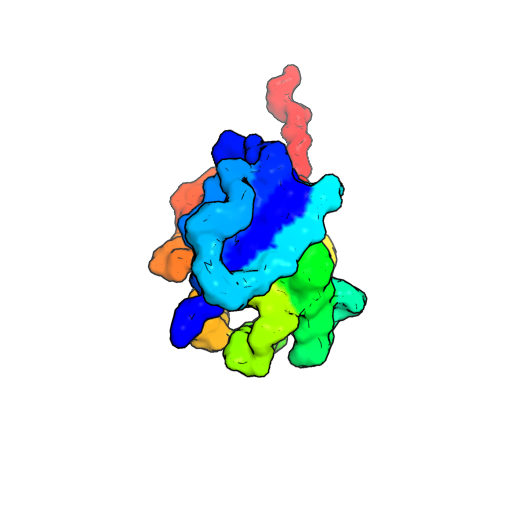HR A O 1
ATOM 634 N N . ALA A 1 84 ? 6.802 10.959 8.306 1.00 98.19 84 ALA A N 1
ATOM 635 C CA . ALA A 1 84 ? 5.784 10.798 7.277 1.00 98.19 84 ALA A CA 1
ATOM 636 C C . ALA A 1 84 ? 4.724 9.756 7.671 1.00 98.19 84 ALA A C 1
ATOM 638 O O . ALA A 1 84 ? 3.526 10.047 7.625 1.00 98.19 84 ALA A O 1
ATOM 639 N N . LEU A 1 85 ? 5.141 8.582 8.150 1.00 98.31 85 LEU A N 1
ATOM 640 C CA . LEU A 1 85 ? 4.246 7.515 8.611 1.00 98.31 85 LEU A CA 1
ATOM 641 C C . LEU A 1 85 ? 3.330 7.975 9.760 1.00 98.31 85 LEU A C 1
ATOM 643 O O . LEU A 1 85 ? 2.113 7.790 9.703 1.00 98.31 85 LEU A O 1
ATOM 647 N N . LYS A 1 86 ? 3.880 8.645 10.780 1.00 98.00 86 LYS A N 1
ATOM 648 C CA . LYS A 1 86 ? 3.093 9.203 11.896 1.00 98.00 86 LYS A CA 1
ATOM 649 C C . LYS A 1 86 ? 2.120 10.285 11.439 1.00 98.00 86 LYS A C 1
ATOM 651 O O . LYS A 1 86 ? 1.030 10.408 12.002 1.00 98.00 86 LYS A O 1
ATOM 656 N N . THR A 1 87 ? 2.481 11.051 10.411 1.00 98.19 87 THR A N 1
ATOM 657 C CA . THR A 1 87 ? 1.579 12.045 9.820 1.00 98.19 87 THR A CA 1
ATOM 658 C C . THR A 1 87 ? 0.352 11.379 9.203 1.00 98.19 87 THR A C 1
ATOM 660 O O . THR A 1 87 ? -0.762 11.850 9.428 1.00 98.19 87 THR A O 1
ATOM 663 N N . HIS A 1 88 ? 0.520 10.263 8.493 1.00 98.25 88 HIS A N 1
ATOM 664 C CA . HIS A 1 88 ? -0.598 9.485 7.945 1.00 98.25 88 HIS A CA 1
ATOM 665 C C . HIS A 1 88 ? -1.520 8.941 9.041 1.00 98.25 88 HIS A C 1
ATOM 667 O O . HIS A 1 88 ? -2.733 9.157 8.983 1.00 98.25 88 HIS A O 1
ATOM 673 N N . LEU A 1 89 ? -0.953 8.356 10.102 1.00 97.56 89 LEU A N 1
ATOM 674 C CA . LEU A 1 89 ? -1.733 7.855 11.243 1.00 97.56 89 LEU A CA 1
ATOM 675 C C . LEU A 1 89 ? -2.532 8.958 11.941 1.00 97.56 89 LEU A C 1
ATOM 677 O O . LEU A 1 89 ? -3.713 8.778 12.240 1.00 97.56 89 LEU A O 1
ATOM 681 N N . LYS A 1 90 ? -1.928 10.136 12.130 1.00 97.25 90 LYS A N 1
ATOM 682 C CA . LYS A 1 90 ? -2.607 11.310 12.698 1.00 97.25 90 LYS A CA 1
ATOM 683 C C . LYS A 1 90 ? -3.817 11.761 11.866 1.00 97.25 90 LYS A C 1
ATOM 685 O O . LYS A 1 90 ? -4.734 12.360 12.424 1.00 97.25 90 LYS A O 1
ATOM 690 N N . ASN A 1 91 ? -3.828 11.479 10.563 1.00 97.12 91 ASN A N 1
ATOM 691 C CA . ASN A 1 91 ? -4.904 11.850 9.641 1.00 97.12 91 ASN A CA 1
ATOM 692 C C . ASN A 1 91 ? -5.863 10.686 9.310 1.00 97.12 91 ASN A C 1
ATOM 694 O O . ASN A 1 91 ? -6.725 10.836 8.448 1.00 97.12 91 ASN A O 1
ATOM 698 N N . GLY A 1 92 ? -5.769 9.558 10.025 1.00 97.06 92 GLY A N 1
ATOM 699 C CA . GLY A 1 92 ? -6.740 8.460 9.951 1.00 97.06 92 GLY A CA 1
ATOM 700 C C . GLY A 1 92 ? -6.339 7.273 9.072 1.00 97.06 92 GLY A C 1
ATOM 701 O O . GLY A 1 92 ? -7.105 6.312 8.997 1.00 97.06 92 GLY A O 1
ATOM 702 N N . THR A 1 93 ? -5.158 7.291 8.448 1.00 98.44 93 THR A N 1
ATOM 703 C CA . THR A 1 93 ? -4.613 6.136 7.716 1.00 98.44 93 THR A CA 1
ATOM 704 C C . THR A 1 93 ? -3.939 5.182 8.691 1.00 98.44 93 THR A C 1
ATOM 706 O O . THR A 1 93 ? -2.898 5.500 9.258 1.00 98.44 93 THR A O 1
ATOM 709 N N . THR A 1 94 ? -4.532 4.009 8.901 1.00 97.94 94 THR A N 1
ATOM 710 C CA . THR A 1 94 ? -4.046 3.023 9.881 1.00 97.94 94 THR A CA 1
ATOM 711 C C . THR A 1 94 ? -3.217 1.914 9.256 1.00 97.94 94 THR A C 1
ATOM 713 O O . THR A 1 94 ? -2.466 1.258 9.970 1.00 97.94 94 THR A O 1
ATOM 716 N N . SER A 1 95 ? -3.339 1.706 7.945 1.00 98.44 95 SER A N 1
ATOM 717 C CA . SER A 1 95 ? -2.556 0.727 7.193 1.00 98.44 95 SER A CA 1
ATOM 718 C C . SER A 1 95 ? -2.137 1.328 5.863 1.00 98.44 95 SER A C 1
ATOM 720 O O . SER A 1 95 ? -2.906 2.076 5.260 1.00 98.44 95 SER A O 1
ATOM 722 N N . LEU A 1 96 ? -0.931 1.028 5.391 1.00 98.62 96 LEU A N 1
ATOM 723 C CA . LEU A 1 96 ? -0.441 1.644 4.162 1.00 98.62 96 LEU A CA 1
ATOM 724 C C . LEU A 1 96 ? 0.644 0.842 3.430 1.00 98.62 96 LEU A C 1
ATOM 726 O O . LEU A 1 96 ? 1.295 -0.030 4.010 1.00 98.62 96 LEU A O 1
ATOM 730 N N . LEU A 1 97 ? 0.824 1.156 2.142 1.00 98.69 97 LEU A N 1
ATOM 731 C CA . LEU A 1 97 ? 1.921 0.689 1.288 1.00 98.69 97 LEU A CA 1
ATOM 732 C C . LEU A 1 97 ? 2.831 1.876 0.919 1.00 98.69 97 LEU A C 1
ATOM 734 O O . LEU A 1 97 ? 2.573 2.550 -0.085 1.00 98.69 97 LEU A O 1
ATOM 738 N N . PRO A 1 98 ? 3.903 2.156 1.689 1.00 98.25 98 PRO A N 1
ATOM 739 C CA . PRO A 1 98 ? 4.855 3.199 1.337 1.00 98.25 98 PRO A CA 1
ATOM 740 C C . PRO A 1 98 ? 5.377 2.975 -0.079 1.00 98.25 98 PRO A C 1
ATOM 742 O O . PRO A 1 98 ? 5.738 1.853 -0.455 1.00 98.25 98 PRO A O 1
ATOM 745 N N . THR A 1 99 ? 5.357 4.037 -0.878 1.00 98.50 99 THR A N 1
ATOM 746 C CA . THR A 1 99 ? 5.612 3.959 -2.312 1.00 98.50 99 THR A CA 1
ATOM 747 C C . THR A 1 99 ? 6.982 4.521 -2.652 1.00 98.50 99 THR A C 1
ATOM 749 O O . THR A 1 99 ? 7.233 5.722 -2.526 1.00 98.50 99 THR A O 1
ATOM 752 N N . LEU A 1 100 ? 7.867 3.640 -3.108 1.00 97.94 100 LEU A N 1
ATOM 753 C CA . LEU A 1 100 ? 9.201 4.001 -3.567 1.00 97.94 100 LEU A CA 1
ATOM 754 C C . LEU A 1 100 ? 9.112 4.518 -5.002 1.00 97.94 100 LEU A C 1
ATOM 756 O O . LEU A 1 100 ? 8.497 3.885 -5.861 1.00 97.94 100 LEU A O 1
ATOM 760 N N . MET A 1 101 ? 9.743 5.660 -5.254 1.00 96.88 101 MET A N 1
ATOM 761 C CA . MET A 1 101 ? 9.858 6.241 -6.587 1.00 96.88 101 MET A CA 1
ATOM 762 C C . MET A 1 101 ? 10.969 5.562 -7.397 1.00 96.88 101 MET A C 1
ATOM 764 O O . MET A 1 101 ? 11.810 4.823 -6.879 1.00 96.88 101 MET A O 1
ATOM 768 N N . THR A 1 102 ? 11.020 5.874 -8.688 1.00 97.69 102 THR A N 1
ATOM 769 C CA . THR A 1 102 ? 12.111 5.475 -9.575 1.00 97.69 102 THR A CA 1
ATOM 770 C C . THR A 1 102 ? 13.445 6.049 -9.086 1.00 97.69 102 THR A C 1
ATOM 772 O O . THR A 1 102 ? 13.696 7.254 -9.160 1.00 97.69 102 THR A O 1
ATOM 775 N N . ALA A 1 103 ? 14.329 5.157 -8.638 1.00 97.56 103 ALA A N 1
ATOM 776 C CA . ALA A 1 103 ? 15.657 5.470 -8.122 1.00 97.56 103 ALA A CA 1
ATOM 777 C C . ALA A 1 103 ? 16.708 4.465 -8.633 1.00 97.56 103 ALA A C 1
ATOM 779 O O . ALA A 1 103 ? 16.393 3.521 -9.376 1.00 97.56 103 ALA A O 1
ATOM 780 N N . SER A 1 104 ? 17.975 4.677 -8.268 1.00 97.81 104 SER A N 1
ATOM 781 C CA . SER A 1 104 ? 19.027 3.695 -8.552 1.00 97.81 104 SER A CA 1
ATOM 782 C C . SER A 1 104 ? 18.738 2.360 -7.858 1.00 97.81 104 SER A C 1
ATOM 784 O O . SER A 1 104 ? 17.964 2.293 -6.902 1.00 97.81 104 SER A O 1
ATOM 786 N N . HIS A 1 105 ? 19.367 1.290 -8.345 1.00 97.81 105 HIS A N 1
ATOM 787 C CA . HIS A 1 105 ? 19.208 -0.041 -7.769 1.00 97.81 105 HIS A CA 1
ATOM 788 C C . HIS A 1 105 ? 19.522 -0.069 -6.263 1.00 97.81 105 HIS A C 1
ATOM 790 O O . HIS A 1 105 ? 18.694 -0.509 -5.467 1.00 97.81 105 HIS A O 1
ATOM 796 N N . GLU A 1 106 ? 20.665 0.506 -5.880 1.00 97.62 106 GLU A N 1
ATOM 797 C CA . GLU A 1 106 ? 21.123 0.586 -4.488 1.00 97.62 106 GLU A CA 1
ATOM 798 C C . GLU A 1 106 ? 20.188 1.402 -3.594 1.00 97.62 106 GLU A C 1
ATOM 800 O O . GLU A 1 106 ? 19.913 1.009 -2.462 1.00 97.62 106 GLU A O 1
ATOM 805 N N . GLN A 1 107 ? 19.652 2.518 -4.098 1.00 97.69 107 GLN A N 1
ATOM 806 C CA . GLN A 1 107 ? 18.695 3.330 -3.340 1.00 97.69 107 GLN A CA 1
ATOM 807 C C . GLN A 1 107 ? 17.419 2.544 -3.036 1.00 97.69 107 GLN A C 1
ATOM 809 O O . GLN A 1 107 ? 16.966 2.553 -1.895 1.00 97.69 107 GLN A O 1
ATOM 814 N N . ILE A 1 108 ? 16.874 1.810 -4.015 1.00 98.00 108 ILE A N 1
ATOM 815 C CA . ILE A 1 108 ? 15.685 0.974 -3.798 1.00 98.00 108 ILE A CA 1
ATOM 816 C C . ILE A 1 108 ? 15.979 -0.114 -2.755 1.00 98.00 108 ILE A C 1
ATOM 818 O O . ILE A 1 108 ? 15.204 -0.268 -1.812 1.00 98.00 108 ILE A O 1
ATOM 822 N N . LEU A 1 109 ? 17.110 -0.823 -2.868 1.00 98.00 109 LEU A N 1
ATOM 823 C CA . LEU A 1 109 ? 17.509 -1.837 -1.885 1.00 98.00 109 LEU A CA 1
ATOM 824 C C . LEU A 1 109 ? 17.630 -1.260 -0.470 1.00 98.00 109 LEU A C 1
ATOM 826 O O . LEU A 1 109 ? 17.122 -1.851 0.484 1.00 98.00 109 LEU A O 1
ATOM 830 N N . ASN A 1 110 ? 18.287 -0.109 -0.329 1.00 97.75 110 ASN A N 1
ATOM 831 C CA . ASN A 1 110 ? 18.479 0.537 0.965 1.00 97.75 110 ASN A CA 1
ATOM 832 C C . ASN A 1 110 ? 17.151 1.002 1.562 1.00 97.75 110 ASN A C 1
ATOM 834 O O . ASN A 1 110 ? 16.874 0.692 2.718 1.00 97.75 110 ASN A O 1
ATOM 838 N N . THR A 1 111 ? 16.289 1.647 0.774 1.00 97.44 111 THR A N 1
ATOM 839 C CA . THR A 1 111 ? 14.968 2.076 1.247 1.00 97.44 111 THR A CA 1
ATOM 840 C C . THR A 1 111 ? 14.098 0.885 1.668 1.00 97.44 111 THR A C 1
ATOM 842 O O . THR A 1 111 ? 13.446 0.957 2.709 1.00 97.44 111 THR A O 1
ATOM 845 N N . ILE A 1 112 ? 14.129 -0.240 0.939 1.00 98.06 112 ILE A N 1
ATOM 846 C CA . ILE A 1 112 ? 13.428 -1.473 1.345 1.00 98.06 112 ILE A CA 1
ATOM 847 C C . ILE A 1 112 ? 13.911 -1.950 2.724 1.00 98.06 112 ILE A C 1
ATOM 849 O O . ILE A 1 112 ? 13.083 -2.226 3.594 1.00 98.06 112 ILE A O 1
ATOM 853 N N . ARG A 1 113 ? 15.233 -2.028 2.943 1.00 97.62 113 ARG A N 1
ATOM 854 C CA . ARG A 1 113 ? 15.812 -2.455 4.232 1.00 97.62 113 ARG A CA 1
ATOM 855 C C . ARG A 1 113 ? 15.376 -1.535 5.370 1.00 97.62 113 ARG A C 1
ATOM 857 O O . ARG A 1 113 ? 14.962 -2.031 6.416 1.00 97.62 113 ARG A O 1
ATOM 864 N N . THR A 1 114 ? 15.400 -0.223 5.145 1.00 97.75 114 THR A N 1
ATOM 865 C CA . THR A 1 114 ? 14.966 0.770 6.135 1.00 97.75 114 THR A CA 1
ATOM 866 C C . THR A 1 114 ? 13.493 0.599 6.508 1.00 97.75 114 THR A C 1
ATOM 868 O O . THR A 1 114 ? 13.159 0.644 7.688 1.00 97.75 114 THR A O 1
ATOM 871 N N . PHE A 1 115 ? 12.601 0.327 5.548 1.00 97.75 115 PHE A N 1
ATOM 872 C CA . PHE A 1 115 ? 11.191 0.074 5.867 1.00 97.75 115 PHE A CA 1
ATOM 873 C C . PHE A 1 115 ? 10.969 -1.196 6.689 1.00 97.75 115 PHE A C 1
ATOM 875 O O . PHE A 1 115 ? 10.113 -1.195 7.575 1.00 97.75 115 PHE A O 1
ATOM 882 N N . LEU A 1 116 ? 11.721 -2.268 6.421 1.00 96.44 116 LEU A N 1
ATOM 883 C CA . LEU A 1 116 ? 11.636 -3.489 7.226 1.00 96.44 116 LEU A CA 1
ATOM 884 C C . LEU A 1 116 ? 12.109 -3.256 8.661 1.00 96.44 116 LEU A C 1
ATOM 886 O O . LEU A 1 116 ? 11.463 -3.723 9.598 1.00 96.44 116 LEU A O 1
ATOM 890 N N . ASP A 1 117 ? 13.203 -2.517 8.832 1.00 96.81 117 ASP A N 1
ATOM 891 C CA . ASP A 1 117 ? 13.710 -2.152 10.153 1.00 96.81 117 ASP A CA 1
ATOM 892 C C . ASP A 1 117 ? 12.693 -1.299 10.927 1.00 96.81 117 ASP A C 1
ATOM 894 O O . ASP A 1 117 ? 12.314 -1.637 12.051 1.00 96.81 117 ASP A O 1
ATOM 898 N N . ILE A 1 118 ? 12.155 -0.256 10.284 1.00 97.50 118 ILE A N 1
ATOM 899 C CA . ILE A 1 118 ? 11.143 0.619 10.881 1.00 97.50 118 ILE A CA 1
ATOM 900 C C . ILE A 1 118 ? 9.912 -0.181 11.304 1.00 97.50 118 ILE A C 1
ATOM 902 O O . ILE A 1 118 ? 9.474 -0.043 12.447 1.00 97.50 118 ILE A O 1
ATOM 906 N N . LYS A 1 119 ? 9.389 -1.039 10.418 1.00 95.62 119 LYS A N 1
ATOM 907 C CA . LYS A 1 119 ? 8.218 -1.883 10.686 1.00 95.62 119 LYS A CA 1
ATOM 908 C C . LYS A 1 119 ? 8.403 -2.762 11.926 1.00 95.62 119 LYS A C 1
ATOM 910 O O . LYS A 1 119 ? 7.457 -2.939 12.684 1.00 95.62 119 LYS A O 1
ATOM 915 N N . ASN A 1 120 ? 9.597 -3.319 12.126 1.00 93.62 120 ASN A N 1
ATOM 916 C CA . ASN A 1 120 ? 9.860 -4.257 13.218 1.00 93.62 120 ASN A CA 1
ATOM 917 C C . ASN A 1 120 ? 10.152 -3.564 14.556 1.00 93.62 120 ASN A C 1
ATOM 919 O O . ASN A 1 120 ? 9.904 -4.150 15.608 1.00 93.62 120 ASN A O 1
ATOM 923 N N . ASN A 1 121 ? 10.671 -2.334 14.521 1.00 96.00 121 ASN A N 1
ATOM 924 C CA . ASN A 1 121 ? 11.195 -1.653 15.707 1.00 96.00 121 ASN A CA 1
ATOM 925 C C . ASN A 1 121 ? 10.345 -0.464 16.187 1.00 96.00 121 ASN A C 1
ATOM 927 O O . ASN A 1 121 ? 10.669 0.136 17.210 1.00 96.00 121 ASN A O 1
ATOM 931 N N . ASN A 1 122 ? 9.262 -0.111 15.486 1.00 94.94 122 ASN A N 1
ATOM 932 C CA . ASN A 1 122 ? 8.422 1.039 15.829 1.00 94.94 122 ASN A CA 1
ATOM 933 C C . ASN A 1 122 ? 6.952 0.610 15.957 1.00 94.94 122 ASN A C 1
ATOM 935 O O . ASN A 1 122 ? 6.318 0.345 14.943 1.00 94.94 122 ASN A O 1
ATOM 939 N N . PRO A 1 123 ? 6.378 0.565 17.172 1.00 89.12 123 PRO A N 1
ATOM 940 C CA . PRO A 1 123 ? 4.965 0.225 17.358 1.00 89.12 123 PRO A CA 1
ATOM 941 C C . PRO A 1 123 ? 4.009 1.413 17.132 1.00 89.12 123 PRO A C 1
ATOM 943 O O . PRO A 1 123 ? 2.828 1.208 16.879 1.00 89.12 123 PRO A O 1
ATOM 946 N N . ASP A 1 124 ? 4.503 2.657 17.194 1.00 93.00 124 ASP A N 1
ATOM 947 C CA . ASP A 1 124 ? 3.683 3.883 17.137 1.00 93.00 124 ASP A CA 1
ATOM 948 C C . ASP A 1 124 ? 3.555 4.473 15.716 1.00 93.00 124 ASP A C 1
ATOM 950 O O . ASP A 1 124 ? 3.614 5.693 15.515 1.00 93.00 124 ASP A O 1
ATOM 954 N N . ILE A 1 125 ? 3.439 3.609 14.711 1.00 97.31 125 ILE A N 1
ATOM 955 C CA . ILE A 1 125 ? 3.280 3.954 13.290 1.00 97.31 125 ILE A CA 1
ATOM 956 C C . ILE A 1 125 ? 2.062 3.206 12.723 1.00 97.31 125 ILE A C 1
ATOM 958 O O . ILE A 1 125 ? 1.601 2.243 13.337 1.00 97.31 125 ILE A O 1
ATOM 962 N N . PRO A 1 126 ? 1.497 3.629 11.579 1.00 97.62 126 PRO A N 1
ATOM 963 C CA . PRO A 1 126 ? 0.497 2.818 10.893 1.00 97.62 126 PRO A CA 1
ATOM 964 C C . PRO A 1 126 ? 1.099 1.479 10.449 1.00 97.62 126 PRO A C 1
ATOM 966 O O . PRO A 1 126 ? 2.306 1.369 10.222 1.00 97.62 126 PRO A O 1
ATOM 969 N N . ASP A 1 127 ? 0.246 0.473 10.281 1.00 97.50 127 ASP A N 1
ATOM 970 C CA . ASP A 1 127 ? 0.666 -0.852 9.838 1.00 97.50 127 ASP A CA 1
ATOM 971 C C . ASP A 1 127 ? 1.195 -0.797 8.397 1.00 97.50 127 ASP A C 1
ATOM 973 O O . ASP A 1 127 ? 0.469 -0.489 7.444 1.00 97.50 127 ASP A O 1
ATOM 977 N N . ILE A 1 128 ? 2.480 -1.106 8.233 1.00 98.06 128 ILE A N 1
ATOM 978 C CA . ILE A 1 128 ? 3.112 -1.249 6.923 1.00 98.06 128 ILE A CA 1
ATOM 979 C C . ILE A 1 128 ? 2.743 -2.637 6.387 1.00 98.06 128 ILE A C 1
ATOM 981 O O . ILE A 1 128 ? 3.461 -3.627 6.577 1.00 98.06 128 ILE A O 1
ATOM 985 N N . ILE A 1 129 ? 1.615 -2.712 5.679 1.00 97.69 129 ILE A N 1
ATOM 986 C CA . ILE A 1 129 ? 1.067 -3.960 5.115 1.00 97.69 129 ILE A CA 1
ATOM 987 C C . ILE A 1 129 ? 1.841 -4.458 3.879 1.00 97.69 129 ILE A C 1
ATOM 989 O O . ILE A 1 129 ? 1.562 -5.532 3.338 1.00 97.69 129 ILE A O 1
ATOM 993 N N . GLY A 1 130 ? 2.855 -3.705 3.455 1.00 98.25 130 GLY A N 1
ATOM 994 C CA . GLY A 1 130 ? 3.763 -4.025 2.362 1.00 98.25 130 GLY A CA 1
ATOM 995 C C . GLY A 1 130 ? 4.391 -2.775 1.750 1.00 98.25 130 GLY A C 1
ATOM 996 O O . GLY A 1 130 ? 4.303 -1.700 2.328 1.00 98.25 130 GLY A O 1
ATOM 997 N N . LEU A 1 131 ? 4.999 -2.915 0.572 1.00 98.69 131 LEU A N 1
ATOM 998 C CA . LEU A 1 131 ? 5.607 -1.830 -0.203 1.00 98.69 131 LEU A CA 1
ATOM 999 C C . LEU A 1 131 ? 4.994 -1.748 -1.606 1.00 98.69 131 LEU A C 1
ATOM 1001 O O . LEU A 1 131 ? 4.633 -2.773 -2.198 1.00 98.69 131 LEU A O 1
ATOM 1005 N N . ASN A 1 132 ? 4.932 -0.536 -2.149 1.00 98.81 132 ASN A N 1
ATOM 1006 C CA . ASN A 1 132 ? 4.582 -0.264 -3.541 1.00 98.81 132 ASN A CA 1
ATOM 1007 C C . ASN A 1 132 ? 5.825 0.285 -4.264 1.00 98.81 132 ASN A C 1
ATOM 1009 O O . ASN A 1 132 ? 6.471 1.210 -3.777 1.00 98.81 132 ASN A O 1
ATOM 1013 N N . LEU A 1 133 ? 6.202 -0.298 -5.399 1.00 98.69 133 LEU A N 1
ATOM 1014 C CA . LEU A 1 133 ? 7.278 0.228 -6.240 1.00 98.69 133 LEU A CA 1
ATOM 1015 C C . LEU A 1 133 ? 6.666 0.959 -7.435 1.00 98.69 133 LEU A C 1
ATOM 1017 O O . LEU A 1 133 ? 6.108 0.329 -8.334 1.00 98.69 133 LEU A O 1
ATOM 1021 N N . GLU A 1 134 ? 6.778 2.285 -7.475 1.00 98.50 134 GLU A N 1
ATOM 1022 C CA . GLU A 1 134 ? 6.340 3.076 -8.620 1.00 98.50 134 GLU A CA 1
ATOM 1023 C C . GLU A 1 134 ? 7.489 3.271 -9.620 1.00 98.50 134 GLU A C 1
ATOM 1025 O O . GLU A 1 134 ? 8.254 4.241 -9.583 1.00 98.50 134 GLU A O 1
ATOM 1030 N N . GLY A 1 135 ? 7.615 2.301 -10.525 1.00 96.25 135 GLY A N 1
ATOM 1031 C CA . GLY A 1 135 ? 8.775 2.151 -11.393 1.00 96.25 135 GLY A CA 1
ATOM 1032 C C . GLY A 1 135 ? 9.835 1.228 -10.782 1.00 96.25 135 GLY A C 1
ATOM 1033 O O . GLY A 1 135 ? 9.562 0.523 -9.810 1.00 96.25 135 GLY A O 1
ATOM 1034 N N . PRO A 1 136 ? 11.035 1.149 -11.381 1.00 97.19 136 PRO A N 1
ATOM 1035 C CA . PRO A 1 136 ? 11.584 2.004 -12.444 1.00 97.19 136 PRO A CA 1
ATOM 1036 C C . PRO A 1 136 ? 11.210 1.582 -13.880 1.00 97.19 136 PRO A C 1
ATOM 1038 O O . PRO A 1 136 ? 11.720 2.156 -14.845 1.00 97.19 136 PRO A O 1
ATOM 1041 N N . TYR A 1 137 ? 10.336 0.583 -14.033 1.00 97.75 137 TYR A N 1
ATOM 1042 C CA . TYR A 1 137 ? 9.950 -0.037 -15.310 1.00 97.75 137 TYR A CA 1
ATOM 1043 C C . TYR A 1 137 ? 8.790 0.695 -16.004 1.00 97.75 137 TYR A C 1
ATOM 1045 O O . TYR A 1 137 ? 7.759 0.106 -16.337 1.00 97.75 137 TYR A O 1
ATOM 1053 N N . ILE A 1 138 ? 8.954 2.005 -16.173 1.00 98.19 138 ILE A N 1
ATOM 1054 C CA . ILE A 1 138 ? 7.916 2.941 -16.626 1.00 98.19 138 ILE A CA 1
ATOM 1055 C C . ILE A 1 138 ? 8.334 3.708 -17.884 1.00 98.19 138 ILE A C 1
ATOM 1057 O O . ILE A 1 138 ? 9.498 3.695 -18.289 1.00 98.19 138 ILE A O 1
ATOM 1061 N N . SER A 1 139 ? 7.381 4.379 -18.526 1.00 97.69 139 SER A N 1
ATOM 1062 C CA . SER A 1 139 ? 7.615 5.126 -19.757 1.00 97.69 139 SER A CA 1
ATOM 1063 C C . SER A 1 139 ? 8.405 6.402 -19.496 1.00 97.69 139 SER A C 1
ATOM 1065 O O . SER A 1 139 ? 8.045 7.218 -18.645 1.00 97.69 139 SER A O 1
ATOM 1067 N N . LYS A 1 140 ? 9.458 6.637 -20.287 1.00 96.44 140 LYS A N 1
ATOM 1068 C CA . LYS A 1 140 ? 10.182 7.919 -20.258 1.00 96.44 140 LYS A CA 1
ATOM 1069 C C . LYS A 1 140 ? 9.315 9.080 -20.750 1.00 96.44 140 LYS A C 1
ATOM 1071 O O . LYS A 1 140 ? 9.491 10.199 -20.274 1.00 96.44 140 LYS A O 1
ATOM 1076 N N . GLU A 1 141 ? 8.386 8.817 -21.669 1.00 96.44 141 GLU A N 1
ATOM 1077 C CA . GLU A 1 141 ? 7.470 9.823 -22.220 1.00 96.44 141 GLU A CA 1
ATOM 1078 C C . GLU A 1 141 ? 6.471 10.307 -21.165 1.00 96.44 141 GLU A C 1
ATOM 1080 O O . GLU A 1 141 ? 6.213 11.502 -21.037 1.00 96.44 141 GLU A O 1
ATOM 1085 N N . L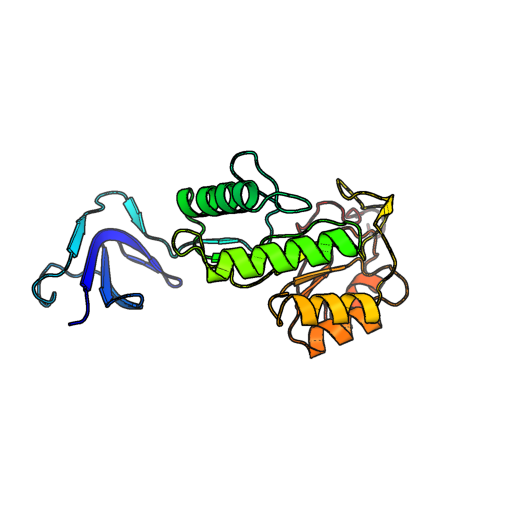YS A 1 142 ? 5.969 9.383 -20.344 1.00 96.94 142 LYS A N 1
ATOM 1086 C CA . LYS A 1 142 ? 5.008 9.664 -19.275 1.00 96.94 142 LYS A CA 1
ATOM 1087 C C . LYS A 1 142 ? 5.667 9.608 -17.891 1.00 96.94 142 LYS A C 1
ATOM 1089 O O . LYS A 1 142 ? 5.062 9.201 -16.907 1.00 96.94 142 LYS A O 1
ATOM 1094 N N . ARG A 1 143 ? 6.918 10.066 -17.784 1.00 95.12 143 ARG A N 1
ATOM 1095 C CA . ARG A 1 143 ? 7.700 10.023 -16.532 1.00 95.12 143 ARG A CA 1
ATOM 1096 C C . ARG A 1 143 ? 7.123 10.860 -15.384 1.00 95.12 143 ARG A C 1
ATOM 1098 O O . ARG A 1 143 ? 7.388 10.566 -14.227 1.00 95.12 143 ARG A O 1
ATOM 1105 N N . GLY A 1 144 ? 6.384 11.933 -15.678 1.00 94.50 144 GLY A N 1
ATOM 1106 C CA . GLY A 1 144 ? 5.985 12.909 -14.659 1.00 94.50 144 GLY A CA 1
ATOM 1107 C C . GLY A 1 144 ? 7.190 13.426 -13.856 1.00 94.50 144 GLY A C 1
ATOM 1108 O O . GLY A 1 144 ? 8.164 13.922 -14.428 1.00 94.50 144 GLY A O 1
ATOM 1109 N N . VAL A 1 145 ? 7.137 13.270 -12.533 1.00 93.25 145 VAL A N 1
ATOM 1110 C CA . VAL A 1 145 ? 8.202 13.672 -11.593 1.00 93.25 145 VAL A CA 1
ATOM 1111 C C . VAL A 1 145 ? 9.328 12.637 -11.436 1.00 93.25 145 VAL A C 1
ATOM 1113 O O . VAL A 1 145 ? 10.326 12.912 -10.774 1.00 93.25 145 VAL A O 1
ATOM 1116 N N . GLN A 1 146 ? 9.212 11.462 -12.061 1.00 95.75 146 GLN A N 1
ATOM 1117 C CA . GLN A 1 146 ? 10.193 10.381 -11.943 1.00 95.75 146 GLN A CA 1
ATOM 1118 C C . GLN A 1 146 ? 11.532 10.769 -12.598 1.00 95.75 146 GLN A C 1
ATOM 1120 O O . GLN A 1 146 ? 11.575 11.370 -13.682 1.00 95.75 146 GLN A O 1
ATOM 1125 N N . ARG A 1 147 ? 12.650 10.411 -11.948 1.00 94.31 147 ARG A N 1
ATOM 1126 C CA . ARG A 1 147 ? 14.012 10.751 -12.399 1.00 94.31 147 ARG A CA 1
ATOM 1127 C C . ARG A 1 147 ? 14.387 9.931 -13.640 1.00 94.31 147 ARG A C 1
ATOM 1129 O O . ARG A 1 147 ? 14.704 8.747 -13.543 1.00 94.31 147 ARG A O 1
ATOM 1136 N N . THR A 1 148 ? 14.416 10.574 -14.810 1.00 94.75 148 THR A N 1
ATOM 1137 C CA . THR A 1 148 ? 14.616 9.920 -16.122 1.00 94.75 148 THR A CA 1
ATOM 1138 C C . THR A 1 148 ? 15.854 9.025 -16.201 1.00 94.75 148 THR A C 1
ATOM 1140 O O . THR A 1 148 ? 15.819 7.998 -16.876 1.00 94.75 148 THR A O 1
ATOM 1143 N N . GLN A 1 149 ? 16.941 9.396 -15.518 1.00 96.69 149 GLN A N 1
ATOM 1144 C CA . GLN A 1 149 ? 18.205 8.647 -15.522 1.00 96.69 149 GLN A CA 1
ATOM 1145 C C . GLN A 1 149 ? 18.102 7.246 -14.903 1.00 96.69 149 GLN A C 1
ATOM 1147 O O . GLN A 1 149 ? 18.924 6.390 -15.212 1.00 96.69 149 GLN A O 1
ATOM 1152 N N . TYR A 1 150 ? 17.099 7.007 -14.052 1.00 97.75 150 TYR A N 1
ATOM 1153 C CA . TYR A 1 150 ? 16.891 5.716 -13.399 1.00 97.75 150 TYR A CA 1
ATOM 1154 C C . TYR A 1 150 ? 15.798 4.872 -14.058 1.00 97.75 150 TYR A C 1
ATOM 1156 O O . TYR A 1 150 ? 15.690 3.686 -13.746 1.00 97.75 150 TYR A O 1
ATOM 1164 N N . ILE A 1 151 ? 15.030 5.445 -14.992 1.00 98.06 151 ILE A N 1
ATOM 1165 C CA . ILE A 1 151 ? 14.035 4.706 -15.773 1.00 98.06 151 ILE A CA 1
ATOM 1166 C C . ILE A 1 151 ? 14.753 3.696 -16.672 1.00 98.06 151 ILE A C 1
ATOM 1168 O O . ILE A 1 151 ? 15.587 4.067 -17.509 1.00 98.06 151 ILE A O 1
ATOM 1172 N N . ARG A 1 152 ? 14.399 2.418 -16.521 1.00 97.38 152 ARG A N 1
ATOM 1173 C CA . ARG A 1 152 ? 15.068 1.288 -17.179 1.00 97.38 152 ARG A CA 1
ATOM 1174 C C . ARG A 1 152 ? 14.084 0.183 -17.551 1.00 97.38 152 ARG A C 1
ATOM 1176 O O . ARG A 1 152 ? 12.955 0.149 -17.078 1.00 97.38 152 ARG A O 1
ATOM 1183 N N . ARG A 1 153 ? 14.515 -0.708 -18.446 1.00 97.44 153 ARG A N 1
ATOM 1184 C CA . ARG A 1 153 ? 13.714 -1.861 -18.885 1.00 97.44 153 ARG A CA 1
ATOM 1185 C C . ARG A 1 153 ? 13.473 -2.839 -17.725 1.00 97.44 153 ARG A C 1
ATOM 1187 O O . ARG A 1 153 ? 14.314 -2.902 -16.826 1.00 97.44 153 ARG A O 1
ATOM 1194 N N . PRO A 1 154 ? 12.371 -3.610 -17.751 1.00 97.50 154 PRO A N 1
ATOM 1195 C CA . PRO A 1 154 ? 12.107 -4.643 -16.755 1.00 97.50 154 PRO A CA 1
ATOM 1196 C C . PRO A 1 154 ? 13.266 -5.636 -16.656 1.00 97.50 154 PRO A C 1
ATOM 1198 O O . PRO A 1 154 ? 13.748 -6.151 -17.665 1.00 97.50 154 PRO A O 1
ATOM 1201 N N . SER A 1 155 ? 13.687 -5.926 -15.426 1.00 97.94 155 SER A N 1
ATOM 1202 C CA . SER A 1 155 ? 14.751 -6.883 -15.126 1.00 97.94 155 SER A CA 1
ATOM 1203 C C . SER A 1 155 ? 14.274 -7.877 -14.073 1.00 97.94 155 SER A C 1
ATOM 1205 O O . SER A 1 155 ? 13.987 -7.521 -12.931 1.00 97.94 155 SER A O 1
ATOM 1207 N N . LEU A 1 156 ? 14.192 -9.155 -14.453 1.00 98.12 156 LEU A N 1
ATOM 1208 C CA . LEU A 1 156 ? 13.824 -10.222 -13.519 1.00 98.12 156 LEU A CA 1
ATOM 1209 C C . LEU A 1 156 ? 14.891 -10.442 -12.445 1.00 98.12 156 LEU A C 1
ATOM 1211 O O . LEU A 1 156 ? 14.544 -10.841 -11.341 1.00 98.12 156 LEU A O 1
ATOM 1215 N N . ALA A 1 157 ? 16.169 -10.216 -12.763 1.00 98.25 157 ALA A N 1
ATOM 1216 C CA . ALA A 1 157 ? 17.252 -10.330 -11.787 1.00 98.25 157 ALA A CA 1
ATOM 1217 C C . ALA A 1 157 ? 17.088 -9.272 -10.689 1.00 98.25 157 ALA A C 1
ATOM 1219 O O . ALA A 1 157 ? 16.960 -9.615 -9.520 1.00 98.25 157 ALA A O 1
ATOM 1220 N N . GLU A 1 158 ? 16.923 -8.013 -11.094 1.00 98.19 158 GLU A N 1
ATOM 1221 C CA . GLU A 1 158 ? 16.708 -6.892 -10.178 1.00 98.19 158 GLU A CA 1
ATOM 1222 C C . GLU A 1 158 ? 15.461 -7.088 -9.306 1.00 98.19 158 GLU A C 1
ATOM 1224 O O . GLU A 1 158 ? 15.509 -6.941 -8.088 1.00 98.19 158 GLU A O 1
ATOM 1229 N N . MET A 1 159 ? 14.341 -7.487 -9.913 1.00 98.44 159 MET A N 1
ATOM 1230 C CA . MET A 1 159 ? 13.110 -7.715 -9.161 1.00 98.44 159 MET A CA 1
ATOM 1231 C C . MET A 1 159 ? 13.228 -8.884 -8.171 1.00 98.44 159 MET A C 1
ATOM 1233 O O . MET A 1 159 ? 12.633 -8.825 -7.098 1.00 98.44 159 MET A O 1
ATOM 1237 N N . LYS A 1 160 ? 13.989 -9.941 -8.492 1.00 98.56 160 LYS A N 1
ATOM 1238 C CA . LYS A 1 160 ? 14.247 -11.047 -7.552 1.00 98.56 160 LYS A CA 1
ATOM 1239 C C . LYS A 1 160 ? 15.008 -10.563 -6.322 1.00 98.56 16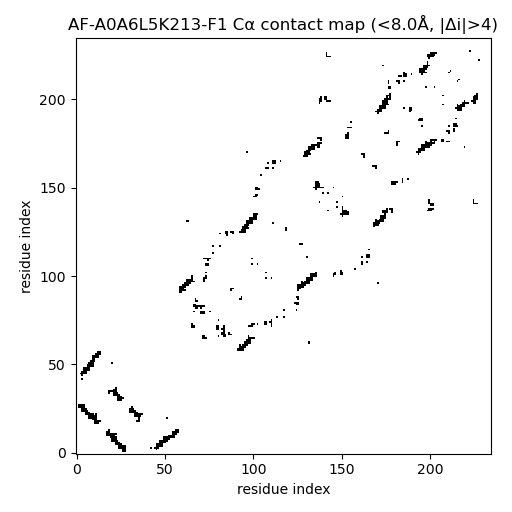0 LYS A C 1
ATOM 1241 O O . LYS A 1 160 ? 14.607 -10.910 -5.216 1.00 98.56 160 LYS A O 1
ATOM 1246 N N . GLU A 1 161 ? 16.025 -9.728 -6.511 1.00 98.50 161 GLU A N 1
ATOM 1247 C CA . GLU A 1 161 ? 16.787 -9.139 -5.404 1.00 98.50 161 GLU A CA 1
ATOM 1248 C C . GLU A 1 161 ? 15.895 -8.259 -4.518 1.00 98.50 161 GLU A C 1
ATOM 1250 O O . GLU A 1 161 ? 15.935 -8.361 -3.292 1.00 98.50 161 GLU A O 1
ATOM 1255 N N . TYR A 1 162 ? 15.004 -7.460 -5.115 1.00 98.69 162 TYR A N 1
ATOM 1256 C CA . TYR A 1 162 ? 14.030 -6.666 -4.357 1.00 98.69 162 TYR A CA 1
ATOM 1257 C C . TYR A 1 162 ? 13.065 -7.539 -3.549 1.00 98.69 162 TYR A C 1
ATOM 1259 O O . TYR A 1 162 ? 12.751 -7.226 -2.400 1.00 98.69 162 TYR A O 1
ATOM 1267 N N . ILE A 1 163 ? 12.591 -8.647 -4.120 1.00 98.50 163 ILE A N 1
ATOM 1268 C CA . ILE A 1 163 ? 11.704 -9.591 -3.425 1.00 98.50 163 ILE A CA 1
ATOM 1269 C C . ILE A 1 163 ? 12.425 -10.257 -2.251 1.00 98.50 163 ILE A C 1
ATOM 1271 O O . ILE A 1 163 ? 11.844 -10.361 -1.170 1.00 98.50 163 ILE A O 1
ATOM 1275 N N . GLU A 1 164 ? 13.677 -10.665 -2.450 1.00 98.31 164 GLU A N 1
ATOM 1276 C CA . GLU A 1 164 ? 14.511 -11.274 -1.414 1.00 98.31 164 GLU A CA 1
ATOM 1277 C C . GLU A 1 164 ? 14.765 -10.297 -0.262 1.00 98.31 164 GLU A C 1
ATOM 1279 O O . GLU A 1 164 ? 14.421 -10.588 0.884 1.00 98.31 164 GLU A O 1
ATOM 1284 N N . VAL A 1 165 ? 15.270 -9.097 -0.565 1.00 98.25 165 VAL A N 1
ATOM 1285 C CA . VAL A 1 165 ? 15.587 -8.084 0.452 1.00 98.25 165 VAL A CA 1
ATOM 1286 C C . VAL A 1 165 ? 14.333 -7.561 1.149 1.00 98.25 165 VAL A C 1
ATOM 1288 O O . VAL A 1 165 ? 14.385 -7.275 2.341 1.00 98.25 165 VAL A O 1
ATOM 1291 N N . SER A 1 166 ? 13.193 -7.485 0.454 1.00 97.75 166 SER A N 1
ATOM 1292 C CA . SER A 1 166 ? 11.910 -7.101 1.065 1.00 97.75 166 SER A CA 1
ATOM 1293 C C . SER A 1 166 ? 11.251 -8.214 1.876 1.00 97.75 166 SER A C 1
ATOM 1295 O O . SER A 1 166 ? 10.207 -7.967 2.484 1.00 97.75 166 SER A O 1
ATOM 1297 N N . GLN A 1 167 ? 11.802 -9.432 1.875 1.00 97.19 167 GLN A N 1
ATOM 1298 C CA . GLN A 1 167 ? 11.218 -10.599 2.543 1.00 97.19 167 GLN A CA 1
ATOM 1299 C C . GLN A 1 167 ? 9.748 -10.824 2.127 1.00 97.19 167 GLN A C 1
ATOM 1301 O O . GLN A 1 167 ? 8.883 -11.127 2.947 1.00 97.19 167 GLN A O 1
ATOM 1306 N N . GLY A 1 168 ? 9.440 -10.611 0.840 1.00 95.19 168 GLY A N 1
ATOM 1307 C CA . GLY A 1 168 ? 8.079 -10.728 0.294 1.00 95.19 168 GLY A CA 1
ATOM 1308 C C . GLY A 1 168 ? 7.129 -9.571 0.646 1.00 95.19 168 GLY A C 1
ATOM 1309 O O . GLY A 1 168 ? 5.908 -9.693 0.477 1.00 95.19 168 GLY A O 1
ATOM 1310 N N . SER A 1 169 ? 7.655 -8.443 1.135 1.00 97.56 169 SER A N 1
ATOM 1311 C CA . SER A 1 169 ? 6.844 -7.279 1.519 1.00 97.56 169 SER A CA 1
ATOM 1312 C C . SER A 1 169 ? 6.383 -6.433 0.333 1.00 97.56 169 SER A C 1
ATOM 1314 O O . SER A 1 169 ? 5.436 -5.672 0.491 1.00 97.56 169 SER A O 1
ATOM 1316 N N . ILE A 1 170 ? 6.973 -6.561 -0.858 1.00 98.69 170 ILE A N 1
ATOM 1317 C CA . ILE A 1 170 ? 6.488 -5.848 -2.053 1.00 98.69 170 ILE A CA 1
ATOM 1318 C C . ILE A 1 170 ? 5.129 -6.414 -2.477 1.00 98.69 170 ILE A C 1
ATOM 1320 O O . ILE A 1 170 ? 4.991 -7.622 -2.662 1.00 98.69 170 ILE A O 1
ATOM 1324 N N . LYS A 1 171 ? 4.127 -5.541 -2.627 1.00 98.75 171 LYS A N 1
ATOM 1325 C CA . LYS A 1 171 ? 2.743 -5.911 -2.978 1.00 98.75 171 LYS A CA 1
ATOM 1326 C C . LYS A 1 171 ? 2.284 -5.342 -4.303 1.00 98.75 171 LYS A C 1
ATOM 1328 O O . LYS A 1 171 ? 1.469 -5.976 -4.963 1.00 98.75 171 LYS A O 1
ATOM 1333 N N . ILE A 1 172 ? 2.795 -4.178 -4.691 1.00 98.88 172 ILE A N 1
ATOM 1334 C CA . ILE A 1 172 ? 2.413 -3.497 -5.928 1.00 98.88 172 ILE A CA 1
ATOM 1335 C C . ILE A 1 172 ? 3.682 -3.080 -6.664 1.00 98.88 172 ILE A C 1
ATOM 1337 O O . ILE A 1 172 ? 4.644 -2.631 -6.041 1.00 98.88 172 ILE A O 1
ATOM 1341 N N . VAL A 1 173 ? 3.687 -3.244 -7.985 1.00 98.88 173 VAL A N 1
ATOM 1342 C CA . VAL A 1 173 ? 4.719 -2.683 -8.864 1.00 98.88 173 VAL A CA 1
ATOM 1343 C C . VAL A 1 173 ? 4.032 -1.982 -10.028 1.00 98.88 173 VAL A C 1
ATOM 1345 O O . VAL A 1 173 ? 3.286 -2.610 -10.782 1.00 98.88 173 VAL A O 1
ATOM 1348 N N . THR A 1 174 ? 4.287 -0.684 -10.182 1.00 98.81 174 THR A N 1
ATOM 1349 C CA . THR A 1 174 ? 3.819 0.096 -11.331 1.00 98.81 174 THR A CA 1
ATOM 1350 C C . THR A 1 174 ? 4.722 -0.146 -12.534 1.00 98.81 174 THR A C 1
ATOM 1352 O O . THR A 1 174 ? 5.947 -0.032 -12.445 1.00 98.81 174 THR A O 1
ATOM 1355 N N . VAL A 1 175 ? 4.101 -0.470 -13.663 1.00 98.50 175 VAL A N 1
ATOM 1356 C CA . VAL A 1 175 ? 4.746 -0.805 -14.929 1.00 98.50 175 VAL A CA 1
ATOM 1357 C C . VAL A 1 175 ? 4.074 -0.082 -16.090 1.00 98.50 175 VAL A C 1
ATOM 1359 O O . VAL A 1 175 ? 2.873 0.192 -16.048 1.00 98.50 175 VAL A O 1
ATOM 1362 N N . ALA A 1 176 ? 4.834 0.171 -17.153 1.00 98.44 176 ALA A N 1
ATOM 1363 C CA . ALA A 1 176 ? 4.299 0.696 -18.404 1.00 98.44 176 ALA A CA 1
ATOM 1364 C C . ALA A 1 176 ? 4.087 -0.432 -19.440 1.00 98.44 176 ALA A C 1
ATOM 1366 O O . ALA A 1 176 ? 5.068 -1.055 -19.863 1.00 98.44 176 ALA A O 1
ATOM 1367 N N . PRO A 1 177 ? 2.832 -0.724 -19.844 1.00 98.06 177 PRO A N 1
ATOM 1368 C CA . PRO A 1 177 ? 2.494 -1.792 -20.791 1.00 98.06 177 PRO A CA 1
ATOM 1369 C C . PRO A 1 177 ? 3.206 -1.763 -22.149 1.00 98.06 177 PRO A C 1
ATOM 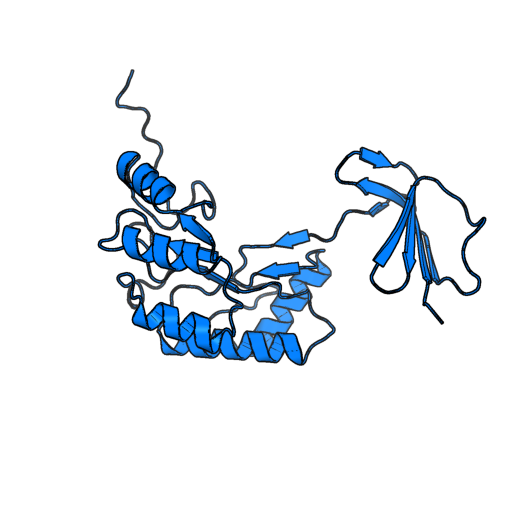1371 O O . PRO A 1 177 ? 3.359 -2.811 -22.770 1.00 98.06 177 PRO A O 1
ATOM 1374 N N . GLU A 1 178 ? 3.643 -0.600 -22.630 1.00 97.56 178 GLU A N 1
ATOM 1375 C CA . GLU A 1 178 ? 4.294 -0.464 -23.937 1.00 97.56 178 GLU A CA 1
ATOM 1376 C C . GLU A 1 178 ? 5.776 -0.874 -23.949 1.00 97.56 178 GLU A C 1
ATOM 1378 O O . GLU A 1 178 ? 6.401 -0.876 -25.009 1.00 97.56 178 GLU A O 1
ATOM 1383 N N . ILE A 1 179 ? 6.368 -1.188 -22.791 1.00 96.25 179 ILE A N 1
ATOM 1384 C CA . ILE A 1 179 ? 7.802 -1.479 -22.691 1.00 96.25 179 ILE A CA 1
ATOM 1385 C C . ILE A 1 179 ? 8.113 -2.923 -23.098 1.00 96.25 179 ILE A C 1
ATOM 1387 O O . ILE A 1 179 ? 7.503 -3.881 -22.620 1.00 96.25 179 ILE A O 1
ATOM 1391 N N . ASP A 1 180 ? 9.154 -3.088 -23.916 1.00 95.19 180 ASP A N 1
ATOM 1392 C CA . ASP A 1 180 ? 9.674 -4.398 -24.311 1.00 95.19 180 ASP A CA 1
ATOM 1393 C C . ASP A 1 180 ? 9.940 -5.313 -23.104 1.00 95.19 180 ASP A C 1
ATOM 1395 O O . ASP A 1 180 ? 10.607 -4.940 -22.135 1.00 95.19 180 ASP A O 1
ATOM 1399 N N . GLY A 1 181 ? 9.451 -6.552 -23.186 1.00 94.69 181 GLY A N 1
ATOM 1400 C CA . GLY A 1 181 ? 9.634 -7.567 -22.145 1.00 94.69 181 GLY A CA 1
ATOM 1401 C C . GLY A 1 181 ? 8.667 -7.460 -20.960 1.00 94.69 181 GLY A C 1
ATOM 1402 O O . GLY A 1 181 ? 8.676 -8.348 -20.101 1.00 94.69 181 GLY A O 1
ATOM 1403 N N . ILE A 1 182 ? 7.788 -6.449 -20.915 1.00 96.56 182 ILE A N 1
ATOM 1404 C CA . ILE A 1 182 ? 6.919 -6.230 -19.753 1.00 96.56 182 ILE A CA 1
ATOM 1405 C C . ILE A 1 182 ? 5.902 -7.353 -19.539 1.00 96.56 182 ILE A C 1
ATOM 1407 O O . ILE A 1 182 ? 5.612 -7.701 -18.404 1.00 96.56 182 ILE A O 1
ATOM 1411 N N . SER A 1 183 ? 5.423 -8.009 -20.599 1.00 96.88 183 SER A N 1
ATOM 1412 C CA . SER A 1 183 ? 4.463 -9.118 -20.474 1.00 96.88 183 SER A CA 1
ATOM 1413 C C . SER A 1 183 ? 5.009 -10.304 -19.666 1.00 96.88 183 SER A C 1
ATOM 1415 O O . SER A 1 183 ? 4.303 -10.871 -18.834 1.00 96.88 183 SER A O 1
ATOM 1417 N N . ALA A 1 184 ? 6.271 -10.690 -19.886 1.00 97.88 184 ALA A N 1
ATOM 1418 C CA . ALA A 1 184 ? 6.907 -11.754 -19.105 1.00 97.88 184 ALA A CA 1
ATOM 1419 C C . ALA A 1 184 ? 7.173 -11.302 -17.661 1.00 97.88 184 ALA A C 1
ATOM 1421 O O . ALA A 1 184 ? 7.026 -12.089 -16.728 1.00 97.88 184 ALA A O 1
ATOM 1422 N N . PHE A 1 185 ? 7.511 -10.024 -17.484 1.00 98.62 185 PHE A N 1
ATOM 1423 C CA . PHE A 1 185 ? 7.698 -9.406 -16.177 1.00 98.62 185 PHE A CA 1
ATOM 1424 C C . PHE A 1 185 ? 6.402 -9.380 -15.351 1.00 98.62 185 PHE A C 1
ATOM 1426 O O . PHE A 1 185 ? 6.405 -9.787 -14.194 1.00 98.62 185 PHE A O 1
ATOM 1433 N N . ILE A 1 186 ? 5.279 -8.989 -15.957 1.00 98.69 186 ILE A N 1
ATOM 1434 C CA . ILE A 1 186 ? 3.945 -8.987 -15.341 1.00 98.69 186 ILE A CA 1
ATOM 1435 C C . ILE A 1 186 ? 3.587 -10.394 -14.852 1.00 98.69 186 ILE A C 1
ATOM 1437 O O . ILE A 1 186 ? 3.256 -10.556 -13.681 1.00 98.69 186 ILE A O 1
ATOM 1441 N N . ARG A 1 187 ? 3.739 -11.423 -15.698 1.00 98.62 187 ARG A N 1
ATOM 1442 C CA . ARG A 1 187 ? 3.480 -12.818 -15.294 1.00 98.62 187 ARG A CA 1
ATOM 1443 C C . ARG A 1 187 ? 4.344 -13.248 -14.108 1.00 98.62 187 ARG A C 1
ATOM 1445 O O . ARG A 1 187 ? 3.829 -13.825 -13.155 1.00 98.62 187 ARG A O 1
ATOM 1452 N N . PHE A 1 188 ? 5.632 -12.901 -14.130 1.00 98.62 188 PHE A N 1
ATOM 1453 C CA . PHE A 1 188 ? 6.553 -13.183 -13.029 1.00 98.62 188 PHE A CA 1
ATOM 1454 C C . PHE A 1 188 ? 6.097 -12.565 -11.694 1.00 98.62 188 PHE A C 1
ATOM 1456 O O . PHE A 1 188 ? 6.230 -13.214 -10.651 1.00 98.62 188 PHE A O 1
ATOM 1463 N N . LEU A 1 189 ? 5.568 -11.335 -11.719 1.00 98.62 189 LEU A N 1
ATOM 1464 C CA . LEU A 1 189 ? 5.003 -10.668 -10.542 1.00 98.62 189 LEU A CA 1
ATOM 1465 C C . LEU A 1 189 ? 3.731 -11.375 -10.054 1.00 98.62 189 LEU A C 1
ATOM 1467 O O . LEU A 1 189 ? 3.617 -11.684 -8.865 1.00 98.62 189 LEU A O 1
ATOM 1471 N N . THR A 1 190 ? 2.806 -11.683 -10.968 1.00 98.31 190 THR A N 1
ATOM 1472 C CA . THR A 1 190 ? 1.529 -12.333 -10.644 1.00 98.31 190 THR A CA 1
ATOM 1473 C C . THR A 1 190 ? 1.730 -13.710 -10.007 1.00 98.31 190 THR A C 1
ATOM 1475 O O . THR A 1 190 ? 1.106 -14.000 -8.989 1.00 98.31 190 THR A O 1
ATOM 1478 N N . GLU A 1 191 ? 2.659 -14.525 -10.518 1.00 98.06 191 GLU A N 1
ATOM 1479 C CA . GLU A 1 191 ? 3.040 -15.824 -9.927 1.00 98.06 191 GLU A CA 1
ATOM 1480 C C . GLU A 1 191 ? 3.532 -15.720 -8.471 1.00 98.06 191 GLU A C 1
ATOM 1482 O O . GLU A 1 191 ? 3.563 -16.715 -7.748 1.00 98.06 191 GLU A O 1
ATOM 1487 N N . ARG A 1 192 ? 3.936 -14.522 -8.036 1.00 97.88 192 ARG A N 1
ATOM 1488 C CA . ARG A 1 192 ? 4.465 -14.231 -6.694 1.00 97.88 192 ARG A CA 1
ATOM 1489 C C . ARG A 1 192 ? 3.496 -13.425 -5.837 1.00 97.88 192 ARG A C 1
ATOM 1491 O O . ARG A 1 192 ? 3.891 -12.935 -4.783 1.00 97.88 192 ARG A O 1
ATOM 1498 N N . ASN A 1 193 ? 2.235 -13.312 -6.257 1.00 97.62 193 ASN A N 1
ATOM 1499 C CA . ASN A 1 193 ? 1.203 -12.521 -5.583 1.00 97.62 193 ASN A CA 1
ATOM 1500 C C . ASN A 1 193 ? 1.575 -11.032 -5.437 1.00 97.62 193 ASN A C 1
ATOM 1502 O O . ASN A 1 193 ? 1.173 -10.380 -4.473 1.00 97.62 193 ASN A O 1
ATOM 1506 N N . ILE A 1 194 ? 2.339 -10.495 -6.393 1.00 98.75 194 ILE A N 1
ATOM 1507 C CA . ILE A 1 194 ? 2.617 -9.062 -6.517 1.00 98.75 194 ILE A CA 1
ATOM 1508 C C . ILE A 1 194 ? 1.694 -8.508 -7.599 1.00 98.75 194 ILE A C 1
ATOM 1510 O O . ILE A 1 194 ? 1.646 -9.048 -8.703 1.00 98.75 194 ILE A O 1
ATOM 1514 N N . ILE A 1 195 ? 0.961 -7.443 -7.284 1.00 98.81 195 ILE A N 1
ATOM 1515 C CA . ILE A 1 195 ? -0.024 -6.812 -8.162 1.00 98.81 195 ILE A CA 1
ATOM 1516 C C . ILE A 1 195 ? 0.702 -5.902 -9.162 1.00 98.81 195 ILE A C 1
ATOM 1518 O O . ILE A 1 195 ? 1.262 -4.877 -8.762 1.00 98.81 195 ILE A O 1
ATOM 1522 N N . PRO A 1 196 ? 0.679 -6.218 -10.466 1.00 98.75 196 PRO A N 1
ATOM 1523 C CA . PRO A 1 196 ? 1.165 -5.308 -11.488 1.00 98.75 196 PRO A CA 1
ATOM 1524 C C . PRO A 1 196 ? 0.119 -4.207 -11.700 1.00 98.75 196 PRO A C 1
ATOM 1526 O O . PRO A 1 196 ? -1.062 -4.497 -11.938 1.00 98.75 196 PRO A O 1
ATOM 1529 N N . SER A 1 197 ? 0.555 -2.953 -11.610 1.00 98.81 197 SER A N 1
ATOM 1530 C CA . SER A 1 197 ? -0.275 -1.767 -11.821 1.00 98.81 197 SER A CA 1
ATOM 1531 C C . SER A 1 197 ? 0.150 -1.037 -13.090 1.00 98.81 197 SER A C 1
ATOM 1533 O O . SER A 1 197 ? 1.334 -0.766 -13.267 1.00 98.81 197 SER A O 1
ATOM 1535 N N . ALA A 1 198 ? -0.782 -0.716 -13.984 1.00 98.50 198 ALA A N 1
ATOM 1536 C CA . ALA A 1 198 ? -0.476 0.097 -15.158 1.00 98.50 198 ALA A CA 1
ATOM 1537 C C . ALA A 1 198 ? -0.422 1.580 -14.771 1.00 98.50 198 ALA A C 1
ATOM 1539 O O . ALA A 1 198 ? -1.388 2.119 -14.235 1.00 98.50 198 ALA A O 1
ATOM 1540 N N . GLY A 1 199 ? 0.688 2.251 -15.061 1.00 98.12 199 GLY A N 1
ATOM 1541 C CA . GLY A 1 199 ? 0.873 3.668 -14.754 1.00 98.12 199 GLY A CA 1
ATOM 1542 C C . GLY A 1 199 ? 2.135 4.215 -15.399 1.00 98.12 199 GLY A C 1
ATOM 1543 O O . GLY A 1 199 ? 2.983 3.441 -15.845 1.00 98.12 199 GLY A O 1
ATOM 1544 N N . HIS A 1 200 ? 2.253 5.545 -15.471 1.00 98.31 200 HIS A N 1
ATOM 1545 C CA . HIS A 1 200 ? 3.369 6.200 -16.164 1.00 98.31 200 HIS A CA 1
ATOM 1546 C C . HIS A 1 200 ? 3.593 5.606 -17.563 1.00 98.31 200 HIS A C 1
ATOM 1548 O O . HIS A 1 200 ? 4.687 5.157 -17.904 1.00 98.31 200 HIS A O 1
ATOM 1554 N N . THR A 1 201 ? 2.522 5.545 -18.350 1.00 98.06 201 THR A N 1
ATOM 1555 C CA . THR A 1 201 ? 2.440 4.770 -19.589 1.00 98.06 201 THR A CA 1
ATOM 1556 C C . THR A 1 201 ? 1.800 5.577 -20.705 1.00 98.06 201 THR A C 1
ATOM 1558 O O . THR A 1 201 ? 0.807 6.272 -20.494 1.00 98.06 201 THR A O 1
ATOM 1561 N N . ASN A 1 202 ? 2.357 5.474 -21.908 1.00 97.38 202 ASN A N 1
ATOM 1562 C CA . ASN A 1 202 ? 1.755 5.981 -23.136 1.00 97.38 202 ASN A CA 1
ATOM 1563 C C . ASN A 1 202 ? 1.098 4.872 -23.979 1.00 97.38 202 ASN A C 1
ATOM 1565 O O . ASN A 1 202 ? 0.830 5.069 -25.168 1.00 97.38 202 ASN A O 1
ATOM 1569 N N . ALA A 1 203 ? 0.864 3.701 -23.380 1.00 97.12 203 ALA A N 1
ATOM 1570 C CA . ALA A 1 203 ? 0.313 2.545 -24.062 1.00 97.12 203 ALA A CA 1
ATOM 1571 C C . ALA A 1 203 ? -1.038 2.850 -24.715 1.00 97.12 203 ALA A C 1
ATOM 1573 O O . ALA A 1 203 ? -1.897 3.535 -24.154 1.00 97.12 203 ALA A O 1
ATOM 1574 N N . GLY A 1 204 ? -1.227 2.305 -25.914 1.00 95.56 204 GLY A N 1
ATOM 1575 C CA . GLY A 1 204 ? -2.529 2.273 -26.567 1.00 95.56 204 GLY A CA 1
ATOM 1576 C C . GLY A 1 204 ? -3.466 1.238 -25.938 1.00 95.56 204 GLY A C 1
ATOM 1577 O O . GLY A 1 204 ? -3.091 0.470 -25.044 1.00 95.56 204 GLY A O 1
ATOM 1578 N N . PHE A 1 205 ? -4.693 1.181 -26.457 1.00 94.81 205 PHE A N 1
ATOM 1579 C CA . PHE A 1 205 ? -5.709 0.224 -26.014 1.00 94.81 205 PHE A CA 1
ATOM 1580 C C . PHE A 1 205 ? -5.221 -1.230 -26.111 1.00 94.81 205 PHE A C 1
ATOM 1582 O O . PHE A 1 205 ? -5.282 -1.960 -25.126 1.00 94.81 205 PHE A O 1
ATOM 1589 N N . GLU A 1 206 ? -4.675 -1.635 -27.261 1.00 95.88 206 GLU A N 1
ATOM 1590 C CA . GLU A 1 206 ? -4.236 -3.019 -27.505 1.00 95.88 206 GLU A CA 1
ATOM 1591 C C . GLU A 1 206 ? -3.109 -3.459 -26.561 1.00 95.88 206 GLU A C 1
ATOM 1593 O O . GLU A 1 206 ? -3.182 -4.529 -25.963 1.00 95.88 206 GLU A O 1
ATOM 1598 N N . GLN A 1 207 ? -2.096 -2.612 -26.358 1.00 97.31 207 GLN A N 1
ATOM 1599 C CA . GLN A 1 207 ? -0.997 -2.884 -25.421 1.00 97.31 207 GLN A CA 1
ATOM 1600 C C . GLN A 1 207 ? -1.506 -3.006 -23.978 1.00 97.31 207 GLN A C 1
ATOM 1602 O O . GLN A 1 207 ? -1.062 -3.871 -23.222 1.00 97.31 207 GLN A O 1
ATOM 1607 N N . THR A 1 208 ? -2.472 -2.166 -23.602 1.00 97.56 208 THR A N 1
ATOM 1608 C CA . THR A 1 208 ? -3.098 -2.222 -22.277 1.00 97.56 208 THR A CA 1
ATOM 1609 C C . THR A 1 208 ? -3.898 -3.514 -22.098 1.00 97.56 208 THR A C 1
ATOM 1611 O O . THR A 1 208 ? -3.760 -4.167 -21.065 1.00 97.56 208 THR A O 1
ATOM 1614 N N . GLN A 1 209 ? -4.672 -3.933 -23.106 1.00 97.94 209 GLN A N 1
ATOM 1615 C CA . GLN A 1 209 ? -5.390 -5.216 -23.092 1.00 97.94 209 GLN A CA 1
ATOM 1616 C C . GLN A 1 209 ? -4.425 -6.396 -22.930 1.00 97.94 209 GLN A C 1
ATOM 1618 O O . GLN A 1 209 ? -4.616 -7.216 -22.034 1.00 97.94 209 GLN A O 1
ATOM 1623 N N . GLN A 1 210 ? -3.330 -6.429 -23.694 1.00 97.94 210 GLN A N 1
ATOM 1624 C CA . GLN A 1 210 ? -2.305 -7.472 -23.570 1.00 97.94 210 GLN A CA 1
ATOM 1625 C C . GLN A 1 210 ? -1.678 -7.516 -22.168 1.00 97.94 210 GLN A C 1
ATOM 1627 O O . GLN A 1 210 ? -1.426 -8.591 -21.624 1.00 97.94 210 GLN A O 1
ATOM 1632 N N . ALA A 1 211 ? -1.446 -6.360 -21.541 1.00 98.19 211 ALA A N 1
ATOM 1633 C CA . ALA A 1 211 ? -0.929 -6.305 -20.177 1.00 98.19 211 ALA A CA 1
ATOM 1634 C C . ALA A 1 211 ? -1.956 -6.782 -19.132 1.00 98.19 211 ALA A C 1
ATOM 1636 O O . ALA A 1 211 ? -1.580 -7.455 -18.167 1.00 98.19 211 ALA A O 1
ATOM 1637 N N . ILE A 1 212 ? -3.248 -6.496 -19.330 1.00 98.50 212 ILE A N 1
ATOM 1638 C CA . ILE A 1 212 ? -4.341 -7.032 -18.501 1.00 98.50 212 ILE A CA 1
ATOM 1639 C C . ILE A 1 212 ? -4.408 -8.557 -18.639 1.00 98.50 212 ILE A C 1
ATOM 1641 O O . ILE A 1 212 ? -4.441 -9.259 -17.624 1.00 98.50 212 ILE A O 1
ATOM 1645 N N . GLU A 1 213 ? -4.352 -9.086 -19.860 1.00 98.25 213 GLU A N 1
ATOM 1646 C CA . GLU A 1 213 ? -4.288 -10.531 -20.119 1.00 98.25 213 GLU A CA 1
ATOM 1647 C C . GLU A 1 213 ? -3.061 -11.171 -19.457 1.00 98.25 213 GLU A C 1
ATOM 1649 O O . GLU A 1 213 ? -3.163 -12.244 -18.861 1.00 98.25 213 GLU A O 1
ATOM 1654 N N . ALA A 1 214 ? -1.914 -10.486 -19.483 1.00 98.19 214 ALA A N 1
ATOM 1655 C CA . ALA A 1 214 ? -0.689 -10.952 -18.844 1.00 98.19 214 ALA A CA 1
ATOM 1656 C C . ALA A 1 214 ? -0.739 -10.932 -17.305 1.00 98.19 214 ALA A C 1
ATOM 1658 O O . ALA A 1 214 ? 0.039 -11.662 -16.690 1.00 98.19 214 ALA A O 1
ATOM 1659 N N . GLY A 1 215 ? -1.619 -10.134 -16.683 1.00 98.50 215 GLY A N 1
ATOM 1660 C CA . GLY A 1 215 ? -1.807 -10.130 -15.226 1.00 98.50 215 GLY A CA 1
ATOM 1661 C C . GLY A 1 215 ? -1.952 -8.767 -14.543 1.00 98.50 215 GLY A C 1
ATOM 1662 O O . GLY A 1 215 ? -2.074 -8.738 -13.320 1.00 98.50 215 GLY A O 1
ATOM 1663 N N . VAL A 1 216 ? -1.967 -7.640 -15.267 1.00 98.44 216 VAL A N 1
ATOM 1664 C CA . VAL A 1 216 ? -2.244 -6.318 -14.663 1.00 98.44 216 VAL A CA 1
ATOM 1665 C C . VAL A 1 216 ? -3.647 -6.292 -14.052 1.00 98.44 216 VAL A C 1
ATOM 1667 O O . VAL A 1 216 ? -4.619 -6.701 -14.692 1.00 98.44 216 VAL A O 1
ATOM 1670 N N . ARG A 1 217 ? -3.770 -5.816 -12.806 1.00 97.69 217 ARG A N 1
ATOM 1671 C CA . ARG A 1 217 ? -5.051 -5.752 -12.063 1.00 97.69 217 ARG A CA 1
ATOM 1672 C C . ARG A 1 217 ? -5.309 -4.413 -11.371 1.00 97.69 217 ARG A C 1
ATOM 1674 O O . ARG A 1 217 ? -6.330 -4.267 -10.707 1.00 97.69 217 ARG A O 1
ATOM 1681 N N . LEU A 1 218 ? -4.408 -3.448 -11.531 1.00 98.56 218 LEU A N 1
ATOM 1682 C CA . LEU A 1 218 ? -4.527 -2.108 -10.968 1.00 98.56 218 LEU A CA 1
ATOM 1683 C C . LEU A 1 218 ? -4.136 -1.066 -12.023 1.00 98.56 218 LEU A C 1
ATOM 1685 O O . LEU A 1 218 ? -3.377 -1.366 -12.946 1.00 98.56 218 LEU A O 1
ATOM 1689 N N . ALA A 1 219 ? -4.669 0.144 -11.884 1.00 98.12 219 ALA A N 1
ATOM 1690 C CA . ALA A 1 219 ? -4.214 1.322 -12.606 1.00 98.12 219 ALA A CA 1
ATOM 1691 C C . ALA A 1 219 ? -3.749 2.362 -11.580 1.00 98.12 219 ALA A C 1
ATOM 1693 O O . ALA A 1 219 ? -4.502 2.726 -10.675 1.00 98.12 219 ALA A O 1
ATOM 1694 N N . THR A 1 220 ? -2.506 2.812 -11.706 1.00 98.12 220 THR A N 1
ATOM 1695 C CA . THR A 1 220 ? -1.902 3.815 -10.827 1.00 98.12 220 THR A CA 1
ATOM 1696 C C . THR A 1 220 ? -2.459 5.186 -11.207 1.00 98.12 220 THR A C 1
ATOM 1698 O O . THR A 1 220 ? -2.422 5.511 -12.384 1.00 98.12 220 THR A O 1
ATOM 1701 N N . HIS A 1 221 ? -3.014 5.941 -10.245 1.00 97.19 221 HIS A N 1
ATOM 1702 C CA . HIS A 1 221 ? -3.521 7.324 -10.407 1.00 97.19 221 HIS A CA 1
ATOM 1703 C C . HIS A 1 221 ? -4.153 7.636 -11.779 1.00 97.19 221 HIS A C 1
ATOM 1705 O O . HIS A 1 221 ? -3.659 8.457 -12.543 1.00 97.19 221 HIS A O 1
ATOM 1711 N N . ILE A 1 222 ? -5.277 6.968 -12.077 1.00 94.94 222 ILE A N 1
ATOM 1712 C CA . ILE A 1 222 ? -6.023 7.091 -13.345 1.00 94.94 222 ILE A CA 1
ATOM 1713 C C . ILE A 1 222 ? -6.048 8.545 -13.849 1.00 94.94 222 ILE A C 1
ATOM 1715 O O . ILE A 1 222 ? -6.347 9.462 -13.087 1.00 94.94 222 ILE A O 1
ATOM 1719 N N . PHE A 1 223 ? -5.768 8.716 -15.147 1.00 94.62 223 PHE A N 1
ATOM 1720 C CA . PHE A 1 223 ? -5.560 9.976 -15.882 1.00 94.62 223 PHE A CA 1
ATOM 1721 C C . PHE A 1 223 ? -4.164 10.601 -15.747 1.00 94.62 223 PHE A C 1
ATOM 1723 O O . PHE A 1 223 ? -3.662 11.169 -16.719 1.00 94.62 223 PHE A O 1
ATOM 1730 N N . ASN A 1 224 ? -3.497 10.507 -14.599 1.00 96.62 224 ASN A N 1
ATOM 1731 C CA . ASN A 1 224 ? -2.192 11.134 -14.416 1.00 96.62 224 ASN A CA 1
ATOM 1732 C C . ASN A 1 224 ? -1.086 10.316 -15.094 1.00 96.62 224 ASN A C 1
ATOM 1734 O O . ASN A 1 224 ? -0.970 9.112 -14.907 1.00 96.62 224 ASN A O 1
ATOM 1738 N N . ALA A 1 225 ? -0.242 10.981 -15.895 1.00 96.19 225 ALA A N 1
ATOM 1739 C CA . ALA A 1 225 ? 0.860 10.322 -16.604 1.00 96.19 225 ALA A CA 1
ATOM 1740 C C . ALA A 1 225 ? 0.413 9.080 -17.413 1.00 96.19 225 ALA A C 1
ATOM 1742 O O . ALA A 1 225 ? 1.132 8.085 -17.518 1.00 96.19 225 ALA A O 1
ATOM 1743 N N . MET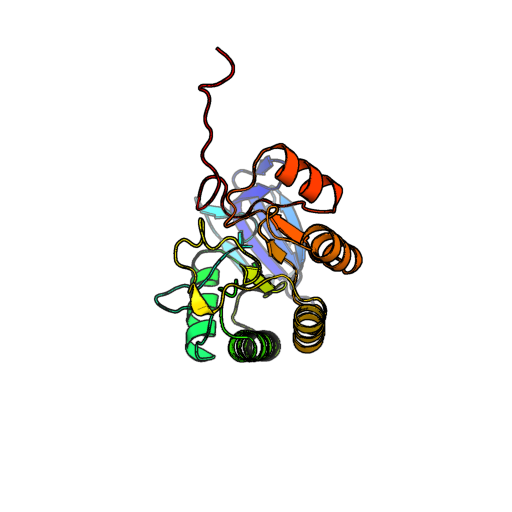 A 1 226 ? -0.778 9.159 -18.001 1.00 96.69 226 MET A N 1
ATOM 1744 C CA . MET A 1 226 ? -1.327 8.161 -18.913 1.00 96.69 226 MET A CA 1
ATOM 1745 C C . MET A 1 226 ? -1.488 8.759 -20.308 1.00 96.69 226 MET A C 1
ATOM 1747 O O . MET A 1 226 ? -1.438 9.981 -20.480 1.00 96.69 226 MET A O 1
ATOM 1751 N N . ARG A 1 227 ? -1.643 7.908 -21.323 1.00 94.25 227 ARG A N 1
ATOM 1752 C CA . ARG A 1 227 ? -2.083 8.338 -22.653 1.00 94.25 227 ARG A CA 1
ATOM 1753 C C . ARG A 1 227 ? -3.429 9.064 -22.539 1.00 94.25 227 ARG A C 1
ATOM 1755 O O . ARG A 1 227 ? -4.303 8.618 -21.799 1.00 94.25 227 ARG A O 1
ATOM 1762 N N . ASP A 1 228 ? -3.580 10.165 -23.270 1.00 90.06 228 ASP A N 1
ATOM 1763 C CA . ASP A 1 228 ? -4.820 10.938 -23.262 1.00 90.06 228 ASP A CA 1
ATOM 1764 C C . ASP A 1 228 ? -5.955 10.166 -23.947 1.00 90.06 228 ASP A C 1
ATOM 1766 O O . ASP A 1 228 ? -5.735 9.292 -24.793 1.00 90.06 228 ASP A O 1
ATOM 1770 N N . PHE A 1 229 ? -7.190 10.489 -23.568 1.00 84.31 229 PHE A N 1
ATOM 1771 C CA . PHE A 1 229 ? -8.381 9.907 -24.172 1.00 84.31 229 PHE A CA 1
ATOM 1772 C C . PHE A 1 229 ? -8.782 10.704 -25.423 1.00 84.31 229 PHE A C 1
ATOM 1774 O O . PHE A 1 229 ? -9.548 11.663 -25.337 1.00 84.31 229 PHE A O 1
ATOM 1781 N N . ASP A 1 230 ? -8.255 10.318 -26.588 1.00 75.50 230 ASP A N 1
ATOM 1782 C CA . ASP A 1 230 ? -8.608 10.933 -27.876 1.00 75.50 230 ASP A CA 1
ATOM 1783 C C . ASP A 1 230 ? -9.897 10.325 -28.457 1.00 75.50 230 ASP A C 1
ATOM 1785 O O . ASP A 1 230 ? -9.910 9.201 -28.957 1.00 75.50 230 ASP A O 1
ATOM 1789 N N . ILE A 1 231 ? -10.991 11.095 -28.436 1.00 62.31 231 ILE A N 1
ATOM 1790 C CA . ILE A 1 231 ? -12.310 10.713 -28.994 1.00 62.31 231 ILE A CA 1
ATOM 1791 C C . ILE A 1 231 ? -12.376 10.903 -30.526 1.00 62.31 231 ILE A C 1
ATOM 1793 O O . ILE A 1 231 ? -13.310 10.448 -31.183 1.00 62.31 231 ILE A O 1
ATOM 1797 N N . LEU A 1 232 ? -11.378 11.545 -31.136 1.00 57.00 232 LEU A N 1
ATOM 1798 C CA . LEU A 1 232 ? -11.464 12.078 -32.504 1.00 57.00 232 LEU A CA 1
ATOM 1799 C C . LEU A 1 232 ? -11.349 11.058 -33.653 1.00 57.00 232 LEU A C 1
ATOM 1801 O O . LEU A 1 232 ? -11.213 11.475 -34.798 1.00 57.00 232 LEU A O 1
ATOM 1805 N N . PHE A 1 233 ? -11.434 9.748 -33.401 1.00 52.41 233 PHE A N 1
ATOM 1806 C CA . PHE A 1 233 ? -11.344 8.748 -34.476 1.00 52.41 233 PHE A CA 1
ATOM 1807 C C . PHE A 1 233 ? -12.592 7.896 -34.731 1.00 52.41 233 PHE A C 1
ATOM 1809 O O . PHE A 1 233 ? -12.554 7.093 -35.660 1.00 52.41 233 PHE A O 1
ATOM 1816 N N . HIS A 1 234 ? -13.710 8.093 -34.018 1.00 51.53 234 HIS A N 1
ATOM 1817 C CA . HIS A 1 234 ? -14.939 7.304 -34.244 1.00 51.53 234 HIS A CA 1
ATOM 1818 C C . HIS A 1 234 ? -16.273 8.087 -34.189 1.00 51.53 234 HIS A C 1
ATOM 1820 O O . HIS A 1 234 ? -17.312 7.498 -33.886 1.00 51.53 234 HIS A O 1
ATOM 1826 N N . LEU A 1 235 ? -16.281 9.377 -34.539 1.00 42.78 235 LEU A N 1
ATOM 1827 C CA . LEU A 1 235 ? -17.494 10.112 -34.947 1.00 42.78 235 LEU A CA 1
ATOM 1828 C C . LEU A 1 235 ? -17.278 10.715 -36.335 1.00 42.78 235 LEU A C 1
ATOM 1830 O O . LEU A 1 235 ? -18.266 10.765 -37.099 1.00 42.78 235 LEU A O 1
#

Mean predicted aligned error: 4.23 Å